Protein AF-A0A351RVT8-F1 (afdb_monomer_lite)

Secondary structure (DSSP, 8-state):
-------TTGGGSHHHHHS-HHHHHHHHHHHHHS-TTSEEE--HHHHHHHH-TTS---HHHHHHHHTSSS--EEEEGGGTEEEEHHHHHHHHSS--TTSHHHHHHHHHHHHTT----------PPP-------------------------------------------------------S----HHHHHHHHHHHHTTSSSB------HHHHHHHHHHHHHS-HHHHHHHHHHHHH-TTTBT-STT--B-BHHHHTSSSHHHHHHHTTTT-HHHHHHHHHHHHHHHHHHHHHHHHHHHHHHT--

Sequence (306 aa):
MSKRFTDTEKYKKKFIRELPGAYKLFWDYLYHDCSFAGIWYVDFEVAQIRIGKDMLIDKEEAIKLFNKDEERIIILNGGSKWFIKAFILFQYGELNSNNKLHLGVSRELEKEGVFIPLKYPFEGAKDKDKDKDKDKDKDKEKEREGMQGEGNEKEEVLGKLPEKKIASKIESENSGLSNGNNPLTSPKELFELWNKYASHSNLISARELGKQRQAKCNSRLAERPLEKWEEVFSLCARTPFLNGENASGWRASFDWIIANSDNAVKVLEGKYDKTKQRQMGTSKTAGNWALLEQRKKEREKAEIQV

Structure (mmCIF, N/CA/C/O backbone):
data_AF-A0A351RVT8-F1
#
_entry.id   AF-A0A351RVT8-F1
#
loop_
_atom_site.group_PDB
_atom_site.id
_atom_site.type_symbol
_atom_site.label_atom_id
_atom_site.label_alt_id
_atom_site.label_comp_id
_atom_site.label_asym_id
_atom_site.label_entity_id
_atom_site.label_seq_id
_atom_site.pdbx_PDB_ins_code
_atom_site.Cartn_x
_atom_site.Cartn_y
_atom_site.Cartn_z
_atom_site.occupancy
_atom_site.B_iso_or_equiv
_atom_site.auth_seq_id
_atom_site.auth_comp_id
_atom_site.auth_asym_id
_atom_site.auth_atom_id
_atom_site.pdbx_PDB_model_num
ATOM 1 N N . MET A 1 1 ? 5.479 -14.499 0.730 1.00 44.09 1 MET A N 1
ATOM 2 C CA . MET A 1 1 ? 4.762 -13.827 1.835 1.00 44.09 1 MET A CA 1
ATOM 3 C C . MET A 1 1 ? 5.170 -12.368 1.889 1.00 44.09 1 MET A C 1
ATOM 5 O O . MET A 1 1 ? 6.360 -12.089 1.778 1.00 44.09 1 MET A O 1
ATOM 9 N N . SER A 1 2 ? 4.210 -11.464 2.064 1.00 66.94 2 SER A N 1
ATOM 10 C CA . SER A 1 2 ? 4.456 -10.055 2.389 1.00 66.94 2 SER A CA 1
ATOM 11 C C . SER A 1 2 ? 5.028 -9.976 3.807 1.00 66.94 2 SER A C 1
ATOM 13 O O . SER A 1 2 ? 4.412 -10.488 4.737 1.00 66.94 2 SER A O 1
ATOM 15 N N . LYS A 1 3 ? 6.202 -9.365 3.986 1.00 79.31 3 LYS A N 1
ATOM 16 C CA . LYS A 1 3 ? 6.750 -9.068 5.318 1.00 79.31 3 LYS A CA 1
ATOM 17 C C . LYS A 1 3 ? 6.339 -7.646 5.705 1.00 79.31 3 LYS A C 1
ATOM 19 O O . LYS A 1 3 ? 6.410 -6.762 4.856 1.00 79.31 3 LYS A O 1
ATOM 24 N N . ARG A 1 4 ? 5.943 -7.430 6.961 1.00 81.81 4 ARG A N 1
ATOM 25 C CA . ARG A 1 4 ? 5.801 -6.094 7.563 1.00 81.81 4 ARG A CA 1
ATOM 26 C C . ARG A 1 4 ? 6.888 -5.912 8.609 1.00 81.81 4 ARG A C 1
ATOM 28 O O . ARG A 1 4 ? 7.217 -6.867 9.311 1.00 81.81 4 ARG A O 1
ATOM 35 N N . PHE A 1 5 ? 7.414 -4.701 8.730 1.00 85.81 5 PHE A N 1
ATOM 36 C CA . PHE A 1 5 ? 8.253 -4.345 9.871 1.00 85.81 5 PHE A CA 1
ATOM 37 C C . PHE A 1 5 ? 7.372 -3.954 11.060 1.00 85.81 5 PHE A C 1
ATOM 39 O O . PHE A 1 5 ? 6.285 -3.416 10.871 1.00 85.81 5 PHE A O 1
ATOM 46 N N . THR A 1 6 ? 7.840 -4.200 12.279 1.00 86.94 6 THR A N 1
ATOM 47 C CA . THR A 1 6 ? 7.241 -3.676 13.512 1.00 86.94 6 THR A CA 1
ATOM 48 C C . THR A 1 6 ? 8.336 -3.001 14.319 1.00 86.94 6 THR A C 1
ATOM 50 O O . THR A 1 6 ? 9.487 -3.432 14.288 1.00 86.94 6 THR A O 1
ATOM 53 N N . ASP A 1 7 ? 7.978 -1.954 15.049 1.00 87.06 7 ASP A N 1
ATOM 54 C CA . ASP A 1 7 ? 8.895 -1.293 15.969 1.00 87.06 7 ASP A CA 1
ATOM 55 C C . ASP A 1 7 ? 9.208 -2.233 17.144 1.00 87.06 7 ASP A C 1
ATOM 57 O O . ASP A 1 7 ? 8.288 -2.707 17.820 1.00 87.06 7 ASP A O 1
ATOM 61 N N . THR A 1 8 ? 10.493 -2.508 17.381 1.00 90.56 8 THR A N 1
ATOM 62 C CA . THR A 1 8 ? 10.971 -3.310 18.520 1.00 90.56 8 THR A CA 1
ATOM 63 C C . THR A 1 8 ? 10.658 -2.641 19.857 1.00 90.56 8 THR A C 1
ATOM 65 O O . THR A 1 8 ? 10.515 -3.315 20.872 1.00 90.56 8 THR A O 1
ATOM 68 N N . GLU A 1 9 ? 10.490 -1.319 19.851 1.00 92.50 9 GLU A N 1
ATOM 69 C CA . GLU A 1 9 ? 10.257 -0.480 21.020 1.00 92.50 9 GLU A CA 1
ATOM 70 C C . GLU A 1 9 ? 8.782 -0.086 21.205 1.00 92.50 9 GLU A C 1
ATOM 72 O O . GLU A 1 9 ? 8.447 0.694 22.103 1.00 92.50 9 GLU A O 1
ATOM 77 N N . LYS A 1 10 ? 7.854 -0.649 20.408 1.00 91.00 10 LYS A N 1
ATOM 78 C CA . LYS A 1 10 ? 6.427 -0.266 20.440 1.00 91.00 10 LYS A CA 1
ATOM 79 C C . LYS A 1 10 ? 5.803 -0.325 21.835 1.00 91.00 10 LYS A C 1
ATOM 81 O O . LYS A 1 10 ? 5.101 0.608 22.213 1.00 91.00 10 LYS A O 1
ATOM 86 N N . TYR A 1 11 ? 6.100 -1.362 22.623 1.00 92.75 11 TYR A N 1
ATOM 87 C CA . TYR A 1 11 ? 5.534 -1.535 23.967 1.00 92.75 11 TYR A CA 1
ATOM 88 C C . TYR A 1 11 ? 6.151 -0.602 25.024 1.00 92.75 11 TYR A C 1
ATOM 90 O O . TYR A 1 11 ? 5.576 -0.468 26.102 1.00 92.75 11 TYR A O 1
ATOM 98 N N . LYS A 1 12 ? 7.273 0.084 24.740 1.00 94.56 12 LYS A N 1
ATOM 99 C CA . LYS A 1 12 ? 7.813 1.127 25.633 1.00 94.56 12 LYS A CA 1
ATOM 100 C C . LYS A 1 12 ? 7.104 2.478 25.449 1.00 94.56 12 LYS A C 1
ATOM 102 O O . LYS A 1 12 ? 7.113 3.296 26.370 1.00 94.56 12 LYS A O 1
ATOM 107 N N . LYS A 1 13 ? 6.438 2.710 24.307 1.00 92.38 13 LYS A N 1
ATOM 108 C CA . LYS A 1 13 ? 5.709 3.958 24.008 1.00 92.38 13 LYS A CA 1
ATOM 109 C C . LYS A 1 13 ? 4.515 4.148 24.951 1.00 92.38 13 LYS A C 1
ATOM 111 O O . LYS A 1 13 ? 3.720 3.227 25.128 1.00 92.38 13 LYS A O 1
ATOM 116 N N . LYS A 1 14 ? 4.349 5.366 25.493 1.00 94.38 14 LYS A N 1
ATOM 117 C CA . LYS A 1 14 ? 3.247 5.753 26.407 1.00 94.38 14 LYS A CA 1
ATOM 118 C C . LYS A 1 14 ? 1.879 5.273 25.900 1.00 94.38 14 LYS A C 1
ATOM 120 O O . LYS A 1 14 ? 1.175 4.581 26.623 1.00 94.38 14 LYS A O 1
ATOM 125 N N . PHE A 1 15 ? 1.575 5.551 24.631 1.00 94.44 15 PHE A N 1
ATOM 126 C CA . PHE A 1 15 ? 0.347 5.127 23.953 1.00 94.44 15 PHE A CA 1
ATOM 127 C C . PHE A 1 15 ? 0.034 3.629 24.143 1.00 94.44 15 PHE A C 1
ATOM 129 O O . PHE A 1 15 ? -0.983 3.280 24.732 1.00 94.44 15 PHE A O 1
ATOM 136 N N . ILE A 1 16 ? 0.940 2.734 23.731 1.00 95.06 16 ILE A N 1
ATOM 137 C CA . ILE A 1 16 ? 0.735 1.278 23.836 1.00 95.06 16 ILE A CA 1
ATOM 138 C C . ILE A 1 16 ? 0.749 0.801 25.298 1.00 95.06 16 ILE A C 1
ATOM 140 O O . ILE A 1 16 ? 0.113 -0.199 25.638 1.00 95.06 16 ILE A O 1
ATOM 144 N N . ARG A 1 17 ? 1.459 1.498 26.193 1.00 95.19 17 ARG A N 1
ATOM 145 C CA . ARG A 1 17 ? 1.457 1.179 27.628 1.00 95.19 17 ARG A CA 1
ATOM 146 C C . ARG A 1 17 ? 0.082 1.399 28.262 1.00 95.19 17 ARG A C 1
ATOM 148 O O . ARG A 1 17 ? -0.342 0.523 29.012 1.00 95.19 17 ARG A O 1
ATOM 155 N N . GLU A 1 18 ? -0.590 2.500 27.930 1.00 95.50 18 GLU A N 1
ATOM 156 C CA . GLU A 1 18 ? -1.861 2.930 28.539 1.00 95.50 18 GLU A CA 1
ATOM 157 C C . GLU A 1 18 ? -3.116 2.237 27.985 1.00 95.50 18 GLU A C 1
ATOM 159 O O . GLU A 1 18 ? -4.138 2.220 28.667 1.00 95.50 18 GLU A O 1
ATOM 164 N N . LEU A 1 19 ? -3.064 1.643 26.787 1.00 96.88 19 LEU A N 1
ATOM 165 C CA . LEU A 1 19 ? -4.200 0.885 26.243 1.00 96.88 19 LEU A CA 1
ATOM 166 C C . LEU A 1 19 ? -4.594 -0.302 27.156 1.00 96.88 19 LEU A C 1
ATOM 168 O O . LEU A 1 19 ? -3.713 -0.954 27.721 1.00 96.88 19 LEU A O 1
ATOM 172 N N . PRO A 1 20 ? -5.883 -0.676 27.255 1.00 96.94 20 PRO A N 1
ATOM 173 C CA . PRO A 1 20 ? -6.282 -1.960 27.833 1.00 96.94 20 PRO A CA 1
ATOM 174 C C . PRO A 1 20 ? -5.795 -3.142 26.975 1.00 96.94 20 PRO A C 1
ATOM 176 O O . PRO A 1 20 ? -5.549 -2.989 25.778 1.00 96.94 20 PRO A O 1
ATOM 179 N N . GLY A 1 21 ? -5.678 -4.337 27.568 1.00 96.62 21 GLY A N 1
ATOM 180 C CA . GLY A 1 21 ? -5.096 -5.524 26.917 1.00 96.62 21 GLY A CA 1
ATOM 181 C C . GLY A 1 21 ? -5.706 -5.863 25.550 1.00 96.62 21 GLY A C 1
ATOM 182 O O . GLY A 1 21 ? -4.969 -5.976 24.570 1.00 96.62 21 GLY A O 1
ATOM 183 N N . ALA A 1 22 ? -7.040 -5.920 25.466 1.00 97.38 22 ALA A N 1
ATOM 184 C CA . ALA A 1 22 ? -7.772 -6.162 24.219 1.00 97.38 22 ALA A CA 1
ATOM 185 C C . ALA A 1 22 ? -7.412 -5.145 23.118 1.00 97.38 22 ALA A C 1
ATOM 187 O O . ALA A 1 22 ? -7.153 -5.522 21.978 1.00 97.38 22 ALA A O 1
ATOM 188 N N . TYR A 1 23 ? -7.288 -3.860 23.465 1.00 97.94 23 TYR A N 1
ATOM 189 C CA . TYR A 1 23 ? -6.971 -2.796 22.508 1.00 97.94 23 TYR A CA 1
ATOM 190 C C . TYR A 1 23 ? -5.488 -2.748 22.109 1.00 97.94 23 TYR A C 1
ATOM 192 O O . TYR A 1 23 ? -5.183 -2.274 21.016 1.00 97.94 23 TYR A O 1
ATOM 200 N N . LYS A 1 24 ? -4.561 -3.293 22.916 1.00 96.75 24 LYS A N 1
ATOM 201 C CA . LYS A 1 24 ? -3.169 -3.535 22.473 1.00 96.75 24 LYS A CA 1
ATOM 202 C C . LYS A 1 24 ? -3.125 -4.590 21.371 1.00 96.75 24 LYS A C 1
ATOM 204 O O . LYS A 1 24 ? -2.472 -4.380 20.352 1.00 96.75 24 LYS A O 1
ATOM 209 N N . LEU A 1 25 ? -3.848 -5.695 21.568 1.00 96.25 25 LEU A N 1
ATOM 210 C CA . LEU A 1 25 ? -3.982 -6.754 20.566 1.00 96.25 25 LEU A CA 1
ATOM 211 C C . LEU A 1 25 ? -4.717 -6.246 19.322 1.00 96.25 25 LEU A C 1
ATOM 213 O O . LEU A 1 25 ? -4.274 -6.519 18.210 1.00 96.25 25 LEU A O 1
ATOM 217 N N . PHE A 1 26 ? -5.773 -5.444 19.492 1.00 97.88 26 PHE A N 1
ATOM 218 C C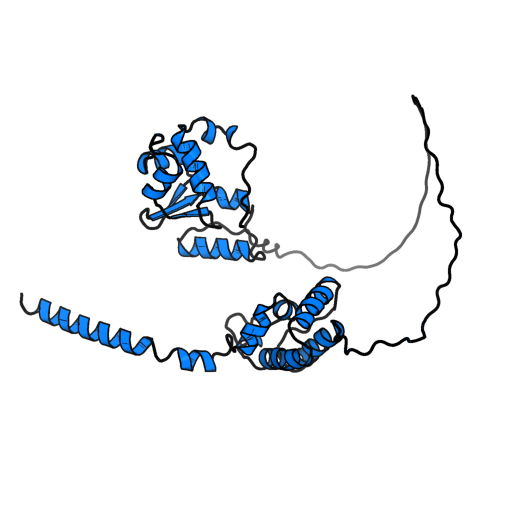A . PHE A 1 26 ? -6.489 -4.844 18.367 1.00 97.88 26 PHE A CA 1
ATOM 219 C C . PHE A 1 26 ? -5.608 -3.882 17.566 1.00 97.88 26 PHE A C 1
ATOM 221 O O . PHE A 1 26 ? -5.595 -3.951 16.342 1.00 97.88 26 PHE A O 1
ATOM 228 N N . TRP A 1 27 ? -4.813 -3.037 18.227 1.00 96.56 27 TRP A N 1
ATOM 229 C CA . TRP A 1 27 ? -3.866 -2.155 17.543 1.00 96.56 27 TRP A CA 1
ATOM 230 C C . TRP A 1 27 ? -2.851 -2.938 16.695 1.00 96.56 27 TRP A C 1
ATOM 232 O O . TRP A 1 27 ? -2.624 -2.609 15.529 1.00 96.56 27 TRP A O 1
ATOM 242 N N . ASP A 1 28 ? -2.271 -4.003 17.254 1.00 94.31 28 ASP A N 1
ATOM 243 C CA . ASP A 1 28 ? -1.350 -4.876 16.520 1.00 94.31 28 ASP A CA 1
ATOM 244 C C . ASP A 1 28 ? -2.048 -5.614 15.369 1.00 94.31 28 ASP A C 1
ATOM 246 O O . ASP A 1 28 ? -1.491 -5.730 14.278 1.00 94.31 28 ASP A O 1
ATOM 250 N N . TYR A 1 29 ? -3.284 -6.070 15.576 1.00 95.56 29 TYR A N 1
ATOM 251 C CA . TYR A 1 29 ? -4.111 -6.675 14.537 1.00 95.56 29 TYR A CA 1
ATOM 252 C C . TYR A 1 29 ? -4.357 -5.715 13.363 1.00 95.56 29 TYR A C 1
ATOM 254 O O . TYR A 1 29 ? -4.044 -6.060 12.222 1.00 95.56 29 TYR A O 1
ATOM 262 N N . LEU A 1 30 ? -4.823 -4.490 13.639 1.00 95.56 30 LEU A N 1
ATOM 263 C CA . LEU A 1 30 ? -5.036 -3.440 12.637 1.00 95.56 30 LEU A CA 1
ATOM 264 C C . LEU A 1 30 ? -3.772 -3.200 11.804 1.00 95.56 30 LEU A C 1
ATOM 266 O O . LEU A 1 30 ? -3.837 -3.088 10.581 1.00 95.56 30 LEU A O 1
ATOM 270 N N . TYR A 1 31 ? -2.610 -3.174 12.457 1.00 92.06 31 TYR A N 1
ATOM 271 C CA . TYR A 1 31 ? -1.318 -2.960 11.809 1.00 92.06 31 TYR A CA 1
ATOM 272 C C . TYR A 1 31 ? -0.898 -4.108 10.868 1.00 92.06 31 TYR A C 1
ATOM 274 O O . TYR A 1 31 ? -0.218 -3.890 9.855 1.00 92.06 31 TYR A O 1
ATOM 282 N N . HIS A 1 32 ? -1.300 -5.341 11.186 1.00 90.88 32 HIS A N 1
ATOM 283 C CA . HIS A 1 32 ? -0.995 -6.539 10.400 1.00 90.88 32 HIS A CA 1
ATOM 284 C C . HIS A 1 32 ? -2.025 -6.847 9.298 1.00 90.88 32 HIS A C 1
ATOM 286 O O . HIS A 1 32 ? -1.656 -7.475 8.301 1.00 90.88 32 HIS A O 1
ATOM 292 N N . ASP A 1 33 ? -3.271 -6.393 9.444 1.00 93.69 33 ASP A N 1
ATOM 293 C CA . ASP A 1 33 ? -4.398 -6.705 8.548 1.00 93.69 33 ASP A CA 1
ATOM 294 C C . ASP A 1 33 ? -4.742 -5.567 7.558 1.00 93.69 33 ASP A C 1
ATOM 296 O O . ASP A 1 33 ? -5.317 -5.819 6.503 1.00 93.69 33 ASP A O 1
ATOM 300 N N . CYS A 1 34 ? -4.333 -4.319 7.824 1.00 94.25 34 CYS A N 1
ATOM 301 C CA . CYS A 1 34 ? -4.548 -3.186 6.910 1.00 94.25 34 CYS A CA 1
ATOM 302 C C . CYS A 1 34 ? -3.816 -3.326 5.557 1.00 94.25 34 CYS A C 1
ATOM 304 O O . CYS A 1 34 ? -2.864 -4.095 5.420 1.00 94.25 34 CYS A O 1
ATOM 306 N N . SER A 1 35 ? -4.208 -2.558 4.540 1.00 93.62 35 SER A N 1
ATOM 307 C CA . SER A 1 35 ? -3.559 -2.555 3.223 1.00 93.62 35 SER A CA 1
ATOM 308 C C . SER A 1 35 ? -2.107 -2.051 3.256 1.00 93.62 35 SER A C 1
ATOM 310 O O . SER A 1 35 ? -1.598 -1.598 4.284 1.00 93.62 35 SER A O 1
ATOM 312 N N . PHE A 1 36 ? -1.415 -2.092 2.112 1.00 90.25 36 PHE A N 1
ATOM 313 C CA . PHE A 1 36 ? -0.071 -1.511 1.998 1.00 90.25 36 PHE A CA 1
ATOM 314 C C . PHE A 1 36 ? -0.074 0.023 2.133 1.00 90.25 36 PHE A C 1
ATOM 316 O O . PHE A 1 36 ? 0.976 0.596 2.391 1.00 90.25 36 PHE A O 1
ATOM 323 N N . ALA A 1 37 ? -1.223 0.697 2.016 1.00 91.69 37 ALA A N 1
ATOM 324 C CA . ALA A 1 37 ? -1.369 2.113 2.356 1.00 91.69 37 ALA A CA 1
ATOM 325 C C . ALA A 1 37 ? -1.773 2.362 3.824 1.00 91.69 37 ALA A C 1
ATOM 327 O O . ALA A 1 37 ? -2.017 3.503 4.203 1.00 91.69 37 ALA A O 1
ATOM 328 N N . GLY A 1 38 ? -1.850 1.327 4.668 1.00 93.88 38 GLY A N 1
ATOM 329 C CA . GLY A 1 38 ? -2.282 1.466 6.060 1.00 93.88 38 GLY A CA 1
ATOM 330 C C . GLY A 1 38 ? -3.796 1.613 6.229 1.00 93.88 38 GLY A C 1
ATOM 331 O O . GLY A 1 38 ? -4.240 2.138 7.250 1.00 93.88 38 GLY A O 1
ATOM 332 N N . ILE A 1 39 ? -4.585 1.179 5.238 1.00 94.94 39 ILE A N 1
ATOM 333 C CA . ILE A 1 39 ? -6.049 1.292 5.235 1.00 94.94 39 ILE A CA 1
ATOM 334 C C . ILE A 1 39 ? -6.660 -0.052 5.632 1.00 94.94 39 ILE A C 1
ATOM 336 O O . ILE A 1 39 ? -6.530 -1.047 4.921 1.00 94.94 39 ILE A O 1
ATOM 340 N N . TRP A 1 40 ? -7.305 -0.101 6.790 1.00 96.88 40 TRP A N 1
ATOM 341 C CA . TRP A 1 40 ? -8.047 -1.263 7.260 1.00 96.88 40 TRP A CA 1
ATOM 342 C C . TRP A 1 40 ? -9.507 -1.193 6.806 1.00 96.88 40 TRP A C 1
ATOM 344 O O . TRP A 1 40 ? -10.138 -0.137 6.877 1.00 96.88 40 TRP A O 1
ATOM 354 N N . TYR A 1 41 ? -10.039 -2.320 6.338 1.00 94.69 41 TYR A N 1
ATOM 355 C CA . TYR A 1 41 ? -11.453 -2.479 6.007 1.00 94.69 41 TYR A CA 1
ATOM 356 C C . TYR A 1 41 ? -12.172 -2.894 7.288 1.00 94.69 41 TYR A C 1
ATOM 358 O O . TYR A 1 41 ? -11.773 -3.867 7.920 1.00 94.69 41 TYR A O 1
ATOM 366 N N . VAL A 1 42 ? -13.175 -2.122 7.705 1.00 95.81 42 VAL A N 1
ATOM 367 C CA . VAL A 1 42 ? -13.748 -2.252 9.048 1.00 95.81 42 VAL A CA 1
ATOM 368 C C . VAL A 1 42 ? -14.607 -3.509 9.143 1.00 95.81 42 VAL A C 1
ATOM 370 O O . VAL A 1 42 ? -15.719 -3.546 8.622 1.00 95.81 42 VAL A O 1
ATOM 373 N N . ASP A 1 43 ? -14.088 -4.508 9.852 1.00 96.25 43 ASP A N 1
ATOM 374 C CA . ASP A 1 43 ? -14.756 -5.774 10.154 1.00 96.25 43 ASP A CA 1
ATOM 375 C C . ASP A 1 43 ? -14.479 -6.155 11.618 1.00 96.25 43 ASP A C 1
ATOM 377 O O . ASP A 1 43 ? -13.455 -6.754 11.962 1.00 96.25 43 ASP A O 1
ATOM 381 N N . PHE A 1 44 ? -15.380 -5.726 12.506 1.00 96.12 44 PHE A N 1
ATOM 382 C CA . PHE A 1 44 ? -15.265 -5.975 13.945 1.00 96.12 44 PHE A CA 1
ATOM 383 C C . PHE A 1 44 ? -15.598 -7.416 14.333 1.00 96.12 44 PHE A C 1
ATOM 385 O O . PHE A 1 44 ? -15.058 -7.905 15.321 1.00 96.12 44 PHE A O 1
ATOM 392 N N . GLU A 1 45 ? -16.425 -8.117 13.555 1.00 95.00 45 GLU A N 1
ATOM 393 C CA . GLU A 1 45 ? -16.764 -9.517 13.814 1.00 95.00 45 GLU A CA 1
ATOM 394 C C . GLU A 1 45 ? -15.527 -10.402 13.611 1.00 95.00 45 GLU A C 1
ATOM 396 O O . GLU A 1 45 ? -15.116 -11.137 14.515 1.00 95.00 45 GLU A O 1
ATOM 401 N N . VAL A 1 46 ? -14.847 -10.250 12.470 1.00 95.94 46 VAL A N 1
ATOM 402 C CA . VAL A 1 46 ? -13.598 -10.962 12.181 1.00 95.94 46 VAL A CA 1
ATOM 403 C C . VAL A 1 46 ? -12.468 -10.515 13.113 1.00 95.94 46 VAL A C 1
ATOM 405 O O . VAL A 1 46 ? -11.695 -11.363 13.570 1.00 95.94 46 VAL A O 1
ATOM 408 N N . ALA A 1 47 ? -12.372 -9.224 13.453 1.00 96.75 47 ALA A N 1
ATOM 409 C CA . ALA A 1 47 ? -11.390 -8.742 14.427 1.00 96.75 47 ALA A CA 1
ATOM 410 C C . ALA A 1 47 ? -11.589 -9.391 15.809 1.00 96.75 47 ALA A C 1
ATOM 412 O O . ALA A 1 47 ? -10.634 -9.926 16.374 1.00 96.75 47 ALA A O 1
ATOM 413 N N . GLN A 1 48 ? -12.823 -9.423 16.322 1.00 97.38 48 GLN A N 1
ATOM 414 C CA . GLN A 1 48 ? -13.153 -10.020 17.619 1.00 97.38 48 GLN A CA 1
ATOM 415 C C . GLN A 1 48 ? -12.832 -11.521 17.663 1.00 97.38 48 GLN A C 1
ATOM 417 O O . GLN A 1 48 ? -12.275 -12.005 18.650 1.00 97.38 48 GLN A O 1
ATOM 422 N N . ILE A 1 49 ? -13.125 -12.259 16.583 1.00 96.62 49 ILE A N 1
ATOM 423 C CA . ILE A 1 49 ? -12.779 -13.685 16.458 1.00 96.62 49 ILE A CA 1
ATOM 424 C C . ILE A 1 49 ? -11.259 -13.895 16.518 1.00 96.62 49 ILE A C 1
ATOM 426 O O . ILE A 1 49 ? -10.798 -14.833 17.167 1.00 96.62 49 ILE A O 1
ATOM 430 N N . ARG A 1 50 ? -10.476 -13.034 15.853 1.00 95.94 50 ARG A N 1
ATOM 431 C CA . ARG A 1 50 ? -9.007 -13.140 15.788 1.00 95.94 50 ARG A CA 1
ATOM 432 C C . ARG A 1 50 ? -8.302 -12.691 17.073 1.00 95.94 50 ARG A C 1
ATOM 434 O O . ARG A 1 50 ? -7.200 -13.161 17.337 1.00 95.94 50 ARG A O 1
ATOM 441 N N . ILE A 1 51 ? -8.915 -11.797 17.849 1.00 96.44 51 ILE A N 1
ATOM 442 C CA . ILE A 1 51 ? -8.384 -11.290 19.126 1.00 96.44 51 ILE A CA 1
ATOM 443 C C . ILE A 1 51 ? -8.711 -12.231 20.295 1.00 96.44 51 ILE A C 1
ATOM 445 O O . ILE A 1 51 ? -7.882 -12.385 21.188 1.00 96.44 51 ILE A O 1
ATOM 449 N N . GLY A 1 52 ? -9.880 -12.878 20.269 1.00 95.44 52 GLY A N 1
ATOM 450 C CA . GLY A 1 52 ? -10.366 -13.775 21.323 1.00 95.44 52 GLY A CA 1
ATOM 451 C C . GLY A 1 52 ? -11.707 -13.310 21.895 1.00 95.44 52 GLY A C 1
ATOM 452 O O . GLY A 1 52 ? -11.960 -12.114 22.011 1.00 95.44 52 GLY A O 1
ATOM 453 N N . LYS A 1 53 ? -12.598 -14.248 22.243 1.00 92.50 53 LYS A N 1
ATOM 454 C CA . LYS A 1 53 ? -13.956 -13.937 22.752 1.00 92.50 53 LYS A CA 1
ATOM 455 C C . LYS A 1 53 ? -13.963 -13.359 24.174 1.00 92.50 53 LYS A C 1
ATOM 457 O O . LYS A 1 53 ? -14.940 -12.745 24.582 1.00 92.50 53 LYS A O 1
ATOM 462 N N . ASP A 1 54 ? -12.887 -13.586 24.911 1.00 95.06 54 ASP A N 1
ATOM 463 C CA . ASP A 1 54 ? -12.583 -13.072 26.247 1.00 95.06 54 ASP A CA 1
ATOM 464 C C . ASP A 1 54 ? -12.056 -11.625 26.230 1.00 95.06 54 ASP A C 1
ATOM 466 O O . ASP A 1 54 ? -12.127 -10.922 27.236 1.00 95.06 54 ASP A O 1
ATOM 470 N N . MET A 1 55 ? -11.574 -11.156 25.076 1.00 94.19 55 MET A N 1
ATOM 471 C CA . MET A 1 55 ? -10.970 -9.839 24.879 1.00 94.19 55 MET A CA 1
ATOM 472 C C . MET A 1 55 ? -11.890 -8.941 24.044 1.00 94.19 55 MET A C 1
ATOM 474 O O . MET A 1 55 ? -11.610 -8.642 22.882 1.00 94.19 55 MET A O 1
ATOM 478 N N . LEU A 1 56 ? -13.015 -8.530 24.636 1.00 96.81 56 LEU A N 1
ATOM 479 C CA . LEU A 1 56 ? -14.034 -7.718 23.961 1.00 96.81 56 LEU A CA 1
ATOM 480 C C . LEU A 1 56 ? -13.475 -6.380 23.449 1.00 96.81 56 LEU A C 1
ATOM 482 O O . LEU A 1 56 ? -12.808 -5.649 24.186 1.00 96.81 56 LEU A O 1
ATOM 486 N N . ILE A 1 57 ? -13.791 -6.058 22.193 1.00 97.56 57 ILE A N 1
ATOM 487 C CA . ILE A 1 57 ? -13.456 -4.794 21.535 1.00 97.56 57 ILE A CA 1
ATOM 488 C C . ILE A 1 57 ? -14.706 -4.112 20.979 1.00 97.56 57 ILE A C 1
ATOM 490 O O . ILE A 1 57 ? -15.587 -4.745 20.404 1.00 97.56 57 ILE A O 1
ATOM 494 N N . ASP A 1 58 ? -14.748 -2.796 21.132 1.00 97.19 58 ASP A N 1
ATOM 495 C CA . ASP A 1 58 ? -15.837 -1.925 20.701 1.00 97.19 58 ASP A CA 1
ATOM 496 C C . ASP A 1 58 ? -15.292 -0.861 19.733 1.00 97.19 58 ASP A C 1
ATOM 498 O O . ASP A 1 58 ? -14.122 -0.470 19.812 1.00 97.19 58 ASP A O 1
ATOM 502 N N . LYS A 1 59 ? -16.113 -0.427 18.773 1.00 96.00 59 LYS A N 1
ATOM 503 C CA . LYS A 1 59 ? -15.695 0.476 17.694 1.00 96.00 59 LYS A CA 1
ATOM 504 C C . LYS A 1 59 ? -15.526 1.911 18.181 1.00 96.00 59 LYS A C 1
ATOM 506 O O . LYS A 1 59 ? -14.528 2.560 17.853 1.00 96.00 59 LYS A O 1
ATOM 511 N N . GLU A 1 60 ? -16.482 2.395 18.955 1.00 96.56 60 GLU A N 1
ATOM 512 C CA . GLU A 1 60 ? -16.519 3.738 19.513 1.00 96.56 60 GLU A CA 1
ATOM 513 C C . GLU A 1 60 ? -15.422 3.901 20.579 1.00 96.56 60 GLU A C 1
ATOM 515 O O . GLU A 1 60 ? -14.662 4.876 20.544 1.00 96.56 60 GLU A O 1
ATOM 520 N N . GLU A 1 61 ? -15.251 2.909 21.459 1.00 97.81 61 GLU A N 1
ATOM 521 C CA . GLU A 1 61 ? -14.180 2.901 22.460 1.00 97.81 61 GLU A CA 1
ATOM 522 C C . GLU A 1 61 ? -12.793 2.744 21.813 1.00 97.81 61 GLU A C 1
ATOM 524 O O . GLU A 1 61 ? -11.854 3.425 22.226 1.00 97.81 61 GLU A O 1
ATOM 529 N N . ALA A 1 62 ? -12.645 1.939 20.750 1.00 97.75 62 ALA A N 1
ATOM 530 C CA . ALA A 1 62 ? -11.390 1.858 19.996 1.00 97.75 62 ALA A CA 1
ATOM 531 C C . ALA A 1 62 ? -10.971 3.217 19.420 1.00 97.75 62 ALA A C 1
ATOM 533 O O . ALA A 1 62 ? -9.826 3.626 19.607 1.00 97.75 62 ALA A O 1
ATOM 534 N N . ILE A 1 63 ? -11.878 3.942 18.753 1.00 97.25 63 ILE A N 1
ATOM 535 C CA . ILE A 1 63 ? -11.578 5.281 18.219 1.00 97.25 63 ILE A CA 1
ATOM 536 C C . ILE A 1 63 ? -11.198 6.243 19.347 1.00 97.25 63 ILE A C 1
ATOM 538 O O . ILE A 1 63 ? -10.178 6.927 19.250 1.00 97.25 63 ILE A O 1
ATOM 542 N N . LYS A 1 64 ? -11.969 6.257 20.439 1.00 97.56 64 LYS A N 1
ATOM 543 C CA . LYS A 1 64 ? -11.712 7.083 21.627 1.00 97.56 64 LYS A CA 1
ATOM 544 C C . LYS A 1 64 ? -10.341 6.805 22.252 1.00 97.56 64 LYS A C 1
ATOM 546 O O . LYS A 1 64 ? -9.625 7.747 22.581 1.00 97.56 64 LYS A O 1
ATOM 551 N N . LEU A 1 65 ? -9.950 5.538 22.389 1.00 97.69 65 LEU A N 1
ATOM 552 C CA . LEU A 1 65 ? -8.653 5.138 22.941 1.00 97.69 65 LEU A CA 1
ATOM 553 C C . LEU A 1 65 ? -7.492 5.421 21.979 1.00 97.69 65 LEU A C 1
ATOM 555 O O . LEU A 1 65 ? -6.448 5.918 22.404 1.00 97.69 65 LEU A O 1
ATOM 559 N N . PHE A 1 66 ? -7.656 5.122 20.688 1.00 97.06 66 PHE A N 1
ATOM 560 C CA . PHE A 1 66 ? -6.598 5.286 19.689 1.00 97.06 66 PHE A CA 1
ATOM 561 C C . PHE A 1 66 ? -6.319 6.749 19.338 1.00 97.06 66 PHE A C 1
ATOM 563 O O . PHE A 1 66 ? -5.166 7.074 19.057 1.00 97.06 66 PHE A O 1
ATOM 570 N N . ASN A 1 67 ? -7.330 7.623 19.415 1.00 96.38 67 ASN A N 1
ATOM 571 C CA . ASN A 1 67 ? -7.214 9.047 19.087 1.00 96.38 67 ASN A CA 1
ATOM 572 C C . ASN A 1 67 ? -7.125 9.984 20.311 1.00 96.38 67 ASN A C 1
ATOM 574 O O . ASN A 1 67 ? -7.160 11.199 20.141 1.00 96.38 67 ASN A O 1
ATOM 578 N N . LYS A 1 68 ? -7.000 9.444 21.534 1.00 93.38 68 LYS A N 1
ATOM 579 C CA . LYS A 1 68 ? -7.067 10.198 22.803 1.00 93.38 68 LYS A CA 1
ATOM 580 C C . LYS A 1 68 ? -6.099 11.391 22.892 1.00 93.38 68 LYS A C 1
ATOM 582 O O . LYS A 1 68 ? -6.520 12.489 23.235 1.00 93.38 68 LYS A O 1
ATOM 587 N N . ASP A 1 69 ? -4.812 11.148 22.631 1.00 90.94 69 ASP A N 1
ATOM 588 C CA . ASP A 1 69 ? -3.732 12.146 22.764 1.00 90.94 69 ASP A CA 1
ATOM 589 C C . ASP A 1 69 ? -3.305 12.736 21.398 1.00 90.94 69 ASP A C 1
ATOM 591 O O . ASP A 1 69 ? -2.714 13.809 21.327 1.00 90.94 69 ASP A O 1
ATOM 595 N N . GLU A 1 70 ? -3.550 12.007 20.306 1.00 91.06 70 GLU A N 1
ATOM 596 C CA . GLU A 1 70 ? -3.138 12.327 18.935 1.00 91.06 70 GLU A CA 1
ATOM 597 C C . GLU A 1 70 ? -4.095 11.597 17.989 1.00 91.06 70 GLU A C 1
ATOM 599 O O . GLU A 1 70 ? -4.354 10.416 18.202 1.00 91.06 70 GLU A O 1
ATOM 604 N N . GLU A 1 71 ? -4.597 12.237 16.932 1.00 90.38 71 GLU A N 1
ATOM 605 C CA . GLU A 1 71 ? -5.402 11.542 15.919 1.00 90.38 71 GLU A CA 1
ATOM 606 C C . GLU A 1 71 ? -4.523 10.527 15.169 1.00 90.38 71 GLU A C 1
ATOM 608 O O . GLU A 1 71 ? -3.689 10.922 14.355 1.00 90.38 71 GLU A O 1
ATOM 613 N N . ARG A 1 72 ? -4.698 9.225 15.438 1.00 93.25 72 ARG A N 1
ATOM 614 C CA . ARG A 1 72 ? -3.945 8.121 14.811 1.00 93.25 72 ARG A CA 1
ATOM 615 C C . ARG A 1 72 ? -4.733 7.397 13.729 1.00 93.25 72 ARG A C 1
ATOM 617 O O . ARG A 1 72 ? -4.140 6.948 12.746 1.00 93.25 72 ARG A O 1
ATOM 624 N N . ILE A 1 73 ? -6.042 7.276 13.935 1.00 95.12 73 ILE A N 1
ATOM 625 C CA . ILE A 1 73 ? -7.004 6.646 13.036 1.00 95.12 73 ILE A CA 1
ATOM 626 C C . ILE A 1 73 ? -7.883 7.729 12.415 1.00 95.12 73 ILE A C 1
ATOM 628 O O . ILE A 1 73 ? -8.621 8.408 13.126 1.00 95.12 73 ILE A O 1
ATOM 632 N N . ILE A 1 74 ? -7.844 7.849 11.089 1.00 92.00 74 ILE A N 1
ATOM 633 C CA . ILE A 1 74 ? -8.812 8.644 10.325 1.00 92.00 74 ILE A CA 1
ATOM 634 C C . ILE A 1 74 ? -9.925 7.712 9.847 1.00 92.00 74 ILE A C 1
ATOM 636 O O . ILE A 1 74 ? -9.660 6.650 9.277 1.00 92.00 74 ILE A O 1
ATOM 640 N N . ILE A 1 75 ? -11.173 8.113 10.076 1.00 92.62 75 ILE A N 1
ATOM 641 C CA . ILE A 1 75 ? -12.357 7.374 9.636 1.00 92.62 75 ILE A CA 1
ATOM 642 C C . ILE A 1 75 ? -12.689 7.785 8.197 1.00 92.62 75 ILE A C 1
ATOM 644 O O . ILE A 1 75 ? -12.839 8.966 7.901 1.00 92.62 75 ILE A O 1
ATOM 648 N N . LEU A 1 76 ? -12.815 6.803 7.305 1.00 89.00 76 LEU A N 1
ATOM 649 C CA . LEU A 1 76 ? -13.032 6.985 5.871 1.00 89.00 76 LEU A CA 1
ATOM 650 C C . LEU A 1 76 ? -14.323 6.294 5.417 1.00 89.00 76 LEU A C 1
ATOM 652 O O . LEU A 1 76 ? -14.810 5.362 6.064 1.00 89.00 76 LEU A O 1
ATOM 656 N N . ASN A 1 77 ? -14.866 6.749 4.283 1.00 88.62 77 ASN A N 1
ATOM 657 C CA . ASN A 1 77 ? -16.033 6.166 3.611 1.00 88.62 77 ASN A CA 1
ATOM 658 C C . ASN A 1 77 ? -17.204 5.850 4.571 1.00 88.62 77 ASN A C 1
ATOM 660 O O . ASN A 1 77 ? -17.623 4.701 4.710 1.00 88.62 77 ASN A O 1
ATOM 664 N N . GLY A 1 78 ? -17.665 6.857 5.322 1.00 84.56 78 GLY A N 1
ATOM 665 C CA . GLY A 1 78 ? -18.774 6.711 6.279 1.00 84.56 78 GLY A CA 1
ATOM 666 C C . GLY A 1 78 ? -18.503 5.759 7.455 1.00 84.56 78 GLY A C 1
ATOM 667 O O . GLY A 1 78 ? -19.433 5.368 8.153 1.00 84.56 78 GLY A O 1
ATOM 668 N N . GLY A 1 79 ? -17.247 5.363 7.682 1.00 88.56 79 GLY A N 1
ATOM 669 C CA . GLY A 1 79 ? -16.866 4.419 8.730 1.00 88.56 79 GLY A CA 1
ATOM 670 C C . GLY A 1 79 ? -16.689 2.974 8.279 1.00 88.56 79 GLY A C 1
ATOM 671 O O . GLY A 1 79 ? -16.530 2.118 9.147 1.00 88.56 79 GLY A O 1
ATOM 672 N N . SER A 1 80 ? -16.675 2.699 6.968 1.00 90.94 80 SER A N 1
ATOM 673 C CA . SER A 1 80 ? -16.358 1.367 6.428 1.00 90.94 80 SER A CA 1
ATOM 674 C C . SER A 1 80 ? -14.850 1.091 6.316 1.00 90.94 80 SER A C 1
ATOM 676 O O . SER A 1 80 ? -14.453 -0.039 6.031 1.00 90.94 80 SER A O 1
ATOM 678 N N . LYS A 1 81 ? -14.001 2.119 6.450 1.00 94.81 81 LYS A N 1
ATOM 679 C CA . LYS A 1 81 ? -12.537 2.027 6.338 1.00 94.81 81 LYS A CA 1
ATOM 680 C C . LYS A 1 81 ? -11.863 2.923 7.368 1.00 94.81 81 LYS A C 1
ATOM 682 O O . LYS A 1 81 ? -12.337 4.028 7.623 1.00 94.81 81 LYS A O 1
ATOM 687 N N . TRP A 1 82 ? -10.741 2.475 7.914 1.00 96.31 82 TRP A N 1
ATOM 688 C CA . TRP A 1 82 ? -9.914 3.210 8.873 1.00 96.31 82 TRP A CA 1
ATOM 689 C C . TRP A 1 82 ? -8.493 3.355 8.333 1.00 96.31 82 TRP A C 1
ATOM 691 O O . TRP A 1 82 ? -7.884 2.364 7.940 1.00 96.31 82 TRP A O 1
ATOM 701 N N . PHE A 1 83 ? -7.940 4.565 8.333 1.00 95.25 83 PHE A N 1
ATOM 702 C CA . PHE A 1 83 ? -6.562 4.818 7.913 1.00 95.25 83 PHE A CA 1
ATOM 703 C C . PHE A 1 83 ? -5.649 5.095 9.111 1.00 95.25 83 PHE A C 1
ATOM 705 O O . PHE A 1 83 ? -5.907 5.995 9.910 1.00 95.25 83 PHE A O 1
ATOM 712 N N . ILE A 1 84 ? -4.565 4.324 9.213 1.00 95.06 84 ILE A N 1
ATOM 713 C CA . ILE A 1 84 ? -3.569 4.399 10.285 1.00 95.06 84 ILE A CA 1
ATOM 714 C C . ILE A 1 84 ? -2.461 5.382 9.868 1.00 95.06 84 ILE A C 1
ATOM 716 O O . ILE A 1 84 ? -1.508 4.995 9.189 1.00 95.06 84 ILE A O 1
ATOM 720 N N . LYS A 1 85 ? -2.534 6.649 10.300 1.00 89.69 85 LYS A N 1
ATOM 721 C CA . LYS A 1 85 ? -1.636 7.733 9.828 1.00 89.69 85 LYS A CA 1
ATOM 722 C C . LYS A 1 85 ? -0.146 7.402 9.955 1.00 89.69 85 LYS A C 1
ATOM 724 O O . LYS A 1 85 ? 0.634 7.642 9.036 1.00 89.69 85 LYS A O 1
ATOM 729 N N . ALA A 1 86 ? 0.248 6.808 11.081 1.00 88.88 86 ALA A N 1
ATOM 730 C CA . ALA A 1 86 ? 1.640 6.458 11.367 1.00 88.88 86 ALA A CA 1
ATOM 731 C C . ALA A 1 86 ? 2.181 5.280 10.526 1.00 88.88 86 ALA A C 1
ATOM 733 O O . ALA A 1 86 ? 3.390 5.054 10.510 1.00 88.88 86 ALA A O 1
ATOM 734 N N . PHE A 1 87 ? 1.320 4.519 9.838 1.00 91.38 87 PHE A N 1
ATOM 735 C CA . PHE A 1 87 ? 1.718 3.313 9.106 1.00 91.38 87 PHE A CA 1
ATOM 736 C C . PHE A 1 87 ? 2.716 3.618 7.987 1.00 91.38 87 PHE A C 1
ATOM 738 O O . PHE A 1 87 ? 3.768 2.989 7.911 1.00 91.38 87 PHE A O 1
ATOM 745 N N . ILE A 1 88 ? 2.407 4.612 7.152 1.00 88.75 88 ILE A N 1
ATOM 746 C CA . ILE A 1 88 ? 3.204 4.958 5.968 1.00 88.75 88 ILE A CA 1
ATOM 747 C C . ILE A 1 88 ? 4.572 5.499 6.367 1.00 88.75 88 ILE A C 1
ATOM 749 O O . ILE A 1 88 ? 5.588 5.003 5.883 1.00 88.75 88 ILE A O 1
ATOM 753 N N . LEU A 1 89 ? 4.599 6.464 7.291 1.00 86.12 89 LEU A N 1
ATOM 754 C CA . LEU A 1 89 ? 5.843 7.052 7.782 1.00 86.12 89 LEU A CA 1
ATOM 755 C C . LEU A 1 89 ? 6.753 5.986 8.413 1.00 86.12 89 LEU A C 1
ATOM 757 O O . LEU A 1 89 ? 7.965 6.043 8.238 1.00 86.12 89 LEU A O 1
ATOM 761 N N . PHE A 1 90 ? 6.180 4.988 9.094 1.00 88.75 90 PHE A N 1
ATOM 762 C CA . PHE A 1 90 ? 6.953 3.894 9.678 1.00 88.75 90 PHE A CA 1
ATOM 763 C C . PHE A 1 90 ? 7.452 2.870 8.643 1.00 88.75 90 PHE A C 1
ATOM 765 O O . PHE A 1 90 ? 8.615 2.482 8.690 1.00 88.75 90 PHE A O 1
ATOM 772 N N . GLN A 1 91 ? 6.599 2.402 7.722 1.00 88.19 91 GLN A N 1
ATOM 773 C CA . GLN A 1 91 ? 6.989 1.364 6.752 1.00 88.19 91 GLN A CA 1
ATOM 774 C C . GLN A 1 91 ? 7.893 1.895 5.631 1.00 88.19 91 GLN A C 1
ATOM 776 O O . GLN A 1 91 ? 8.695 1.133 5.090 1.00 88.19 91 GLN A O 1
ATOM 781 N N . TYR A 1 92 ? 7.738 3.168 5.250 1.00 87.44 92 TYR A N 1
ATOM 782 C CA . TYR A 1 92 ? 8.312 3.722 4.018 1.00 87.44 92 TYR A CA 1
ATOM 783 C C . TYR A 1 92 ? 9.084 5.034 4.207 1.00 87.44 92 TYR A C 1
ATOM 785 O O . TYR A 1 92 ? 9.819 5.427 3.300 1.00 87.44 92 TYR A O 1
ATOM 793 N N . GLY A 1 93 ? 8.935 5.719 5.346 1.00 85.25 93 GLY A N 1
ATOM 794 C CA . GLY A 1 93 ? 9.448 7.077 5.520 1.00 85.25 93 GLY A CA 1
ATOM 795 C C . GLY A 1 93 ? 8.715 8.075 4.617 1.00 85.25 93 GLY A C 1
ATOM 796 O O . GLY A 1 93 ? 7.485 8.094 4.559 1.00 85.25 93 GLY A O 1
ATOM 797 N N . GLU A 1 94 ? 9.471 8.910 3.900 1.00 83.38 94 GLU A N 1
ATOM 798 C CA . GLU A 1 94 ? 8.929 9.824 2.888 1.00 83.38 94 GLU A CA 1
ATOM 799 C C . GLU A 1 94 ? 8.583 9.065 1.582 1.00 83.38 94 GLU A C 1
ATOM 801 O O . GLU A 1 94 ? 9.397 8.328 1.014 1.00 83.38 94 GLU A O 1
ATOM 806 N N . LEU A 1 95 ? 7.369 9.265 1.054 1.00 81.06 95 LEU A N 1
ATOM 807 C CA . LEU A 1 95 ? 6.896 8.588 -0.159 1.00 81.06 95 LEU A CA 1
ATOM 808 C C . LEU A 1 95 ? 7.576 9.120 -1.440 1.00 81.06 95 LEU A C 1
ATOM 810 O O . LEU A 1 95 ? 7.123 10.070 -2.070 1.00 81.06 95 LEU A O 1
ATOM 814 N N . ASN A 1 96 ? 8.647 8.449 -1.868 1.00 78.62 96 ASN A N 1
ATOM 815 C CA . ASN A 1 96 ? 9.316 8.695 -3.155 1.00 78.62 96 ASN A CA 1
ATOM 816 C C . ASN A 1 96 ? 8.531 8.143 -4.371 1.00 78.62 96 ASN A C 1
ATOM 818 O O . ASN A 1 96 ? 8.346 6.929 -4.496 1.00 78.62 96 ASN A O 1
ATOM 822 N N . SER A 1 97 ? 8.167 9.015 -5.318 1.00 79.62 97 SER A N 1
ATOM 823 C CA . SER A 1 97 ? 7.426 8.693 -6.553 1.00 79.62 97 SER A CA 1
ATOM 824 C C . SER A 1 97 ? 8.155 7.761 -7.536 1.00 79.62 97 SER A C 1
ATOM 826 O O . SER A 1 97 ? 7.518 7.163 -8.400 1.00 79.62 97 SER A O 1
ATOM 828 N N . ASN A 1 98 ? 9.470 7.569 -7.403 1.00 83.38 98 ASN A N 1
ATOM 829 C CA . ASN A 1 98 ? 10.219 6.611 -8.225 1.00 83.38 98 ASN A CA 1
ATOM 830 C C . ASN A 1 98 ? 10.010 5.149 -7.784 1.00 83.38 98 ASN A C 1
ATOM 832 O O . ASN A 1 98 ? 10.299 4.223 -8.547 1.00 83.38 98 ASN A O 1
ATOM 836 N N . ASN A 1 99 ? 9.505 4.908 -6.568 1.00 85.31 99 ASN A N 1
ATOM 837 C CA . ASN A 1 99 ? 9.222 3.560 -6.082 1.00 85.31 99 ASN A CA 1
ATOM 838 C C . ASN A 1 99 ? 7.807 3.118 -6.495 1.00 85.31 99 ASN A C 1
ATOM 840 O O . ASN A 1 99 ? 6.807 3.708 -6.090 1.00 85.31 99 ASN A O 1
ATOM 844 N N . LYS A 1 100 ? 7.708 2.011 -7.245 1.00 88.06 100 LYS A N 1
ATOM 845 C CA . LYS A 1 100 ? 6.426 1.421 -7.675 1.00 88.06 100 LYS A CA 1
ATOM 846 C C . LYS A 1 100 ? 5.488 1.076 -6.514 1.00 88.06 100 LYS A C 1
ATOM 848 O O . LYS A 1 100 ? 4.278 1.169 -6.696 1.00 88.06 100 LYS A O 1
ATOM 853 N N . LEU A 1 101 ? 6.024 0.684 -5.354 1.00 85.12 101 LEU A N 1
ATOM 854 C CA . LEU A 1 101 ? 5.214 0.419 -4.162 1.00 85.12 101 LEU A CA 1
ATOM 855 C C . LEU A 1 101 ? 4.606 1.717 -3.621 1.00 85.12 101 LEU A C 1
ATOM 857 O O . LEU A 1 101 ? 3.411 1.763 -3.359 1.00 85.12 101 LEU A O 1
ATOM 861 N N . HIS A 1 102 ? 5.404 2.783 -3.534 1.00 88.56 102 HIS A N 1
ATOM 862 C CA . HIS A 1 102 ? 4.955 4.088 -3.043 1.00 88.56 102 HIS A CA 1
ATOM 863 C C . HIS A 1 102 ? 3.940 4.725 -4.003 1.00 88.56 102 HIS A C 1
ATOM 865 O O . HIS A 1 102 ? 2.932 5.248 -3.552 1.00 88.56 102 HIS A O 1
ATOM 871 N N . LEU A 1 103 ? 4.122 4.579 -5.323 1.00 87.81 103 LEU A N 1
ATOM 872 C CA . LEU A 1 103 ? 3.092 4.930 -6.314 1.00 87.81 103 LEU A CA 1
ATOM 873 C C . LEU A 1 103 ? 1.791 4.135 -6.122 1.00 87.81 103 LEU A C 1
ATOM 875 O O . LEU A 1 103 ? 0.713 4.641 -6.420 1.00 87.81 103 LEU A O 1
ATOM 879 N N . GLY A 1 104 ? 1.882 2.886 -5.659 1.00 89.25 104 GLY A N 1
ATOM 880 C CA . GLY A 1 104 ? 0.723 2.104 -5.231 1.00 89.25 104 GLY A CA 1
ATOM 881 C C . GLY A 1 104 ? 0.034 2.747 -4.029 1.00 89.25 104 GLY A C 1
ATOM 882 O O . GLY A 1 104 ? -1.167 2.987 -4.096 1.00 89.25 104 GLY A O 1
ATOM 883 N N . VAL A 1 105 ? 0.803 3.066 -2.979 1.00 89.19 105 VAL A N 1
ATOM 884 C CA . VAL A 1 105 ? 0.328 3.737 -1.754 1.00 89.19 105 VAL A CA 1
ATOM 885 C C . VAL A 1 105 ? -0.394 5.045 -2.091 1.00 89.19 105 VAL A C 1
ATOM 887 O O . VAL A 1 105 ? -1.556 5.194 -1.725 1.00 89.19 105 VAL A O 1
ATOM 890 N N . SER A 1 106 ? 0.236 5.950 -2.851 1.00 86.44 106 SER A N 1
ATOM 891 C CA . SER A 1 106 ? -0.367 7.227 -3.270 1.00 86.44 106 SER A CA 1
ATOM 892 C C . SER A 1 106 ? -1.715 7.026 -3.962 1.00 86.44 106 SER A C 1
ATOM 894 O O . SER A 1 106 ? -2.704 7.630 -3.565 1.00 86.44 106 SER A O 1
ATOM 896 N N . ARG A 1 107 ? -1.792 6.102 -4.929 1.00 88.94 107 ARG A N 1
ATOM 897 C CA . ARG A 1 107 ? -3.032 5.803 -5.669 1.00 88.94 107 ARG A CA 1
ATOM 898 C C . ARG A 1 107 ? -4.129 5.164 -4.826 1.00 88.94 107 ARG A C 1
ATOM 900 O O . ARG A 1 107 ? -5.282 5.173 -5.248 1.00 88.94 107 ARG A O 1
ATOM 907 N N . GLU A 1 108 ? -3.790 4.507 -3.721 1.00 89.69 108 GLU A N 1
ATOM 908 C CA . GLU A 1 108 ? -4.790 3.971 -2.797 1.00 89.69 108 GLU A CA 1
ATOM 909 C C . GLU A 1 108 ? -5.351 5.099 -1.924 1.00 89.69 108 GLU A C 1
ATOM 911 O O . GLU A 1 108 ? -6.563 5.261 -1.852 1.00 89.69 108 GLU A O 1
ATOM 916 N N . LEU A 1 109 ? -4.481 5.950 -1.375 1.00 87.81 109 LEU A N 1
ATOM 917 C CA . LEU A 1 109 ? -4.868 7.119 -0.579 1.00 87.81 109 LEU A CA 1
ATOM 918 C C . LEU A 1 109 ? -5.704 8.132 -1.377 1.00 87.81 109 LEU A C 1
ATOM 920 O O . LEU A 1 109 ? -6.748 8.573 -0.901 1.00 87.81 109 LEU A O 1
ATOM 924 N N . GLU A 1 110 ? -5.289 8.442 -2.611 1.00 87.31 110 GLU A N 1
ATOM 925 C CA . GLU A 1 110 ? -5.999 9.335 -3.539 1.00 87.31 110 GLU A CA 1
ATOM 926 C C . GLU A 1 110 ? -7.447 8.883 -3.782 1.00 87.31 110 GLU A C 1
ATOM 928 O O . GLU A 1 110 ? -8.351 9.716 -3.836 1.00 87.31 110 GLU A O 1
ATOM 933 N N . LYS A 1 111 ? -7.695 7.568 -3.886 1.00 87.56 111 LYS A N 1
ATOM 934 C CA . LYS A 1 111 ? -9.050 7.014 -4.074 1.00 87.56 111 LYS A CA 1
ATOM 935 C C . LYS A 1 111 ? -9.944 7.189 -2.855 1.00 87.56 111 LYS A C 1
ATOM 937 O O . LYS A 1 111 ? -11.148 7.343 -3.019 1.00 87.56 111 LYS A O 1
ATOM 942 N N . GLU A 1 112 ? -9.369 7.142 -1.657 1.00 83.88 112 GLU A N 1
ATOM 943 C CA . GLU A 1 112 ? -10.104 7.344 -0.406 1.00 83.88 112 GLU A CA 1
ATOM 944 C C . GLU A 1 112 ? -10.169 8.826 0.012 1.00 83.88 112 GLU A C 1
ATOM 946 O O . GLU A 1 112 ? -10.681 9.138 1.085 1.00 83.88 112 GLU A O 1
ATOM 951 N N . GLY A 1 113 ? -9.645 9.745 -0.811 1.00 78.62 113 GLY A N 1
ATOM 952 C CA . GLY A 1 113 ? -9.608 11.182 -0.522 1.00 78.62 113 GLY A CA 1
ATOM 953 C C . GLY A 1 113 ? -8.576 11.596 0.535 1.00 78.62 113 GLY A C 1
ATOM 954 O O . GLY A 1 113 ? -8.619 12.725 1.021 1.00 78.62 113 GLY A O 1
ATOM 955 N N . VAL A 1 114 ? -7.642 10.713 0.902 1.00 75.50 114 VAL A N 1
ATOM 956 C CA . VAL A 1 114 ? -6.603 11.000 1.899 1.00 75.50 114 VAL A CA 1
ATOM 957 C C . VAL A 1 114 ? -5.408 11.657 1.218 1.00 75.50 114 VAL A C 1
ATOM 959 O O . VAL A 1 114 ? -4.627 10.999 0.534 1.00 75.50 114 VAL A O 1
ATOM 962 N N . PHE A 1 115 ? -5.218 12.958 1.430 1.00 63.78 115 PHE A N 1
ATOM 963 C CA . PHE A 1 115 ? -4.023 13.646 0.947 1.00 63.78 115 PHE A CA 1
ATOM 964 C C . PHE A 1 115 ? -2.887 13.563 1.974 1.00 63.78 115 PHE A C 1
ATOM 966 O O . PHE A 1 115 ? -2.970 14.137 3.059 1.00 63.78 115 PHE A O 1
ATOM 973 N N . ILE A 1 116 ? -1.801 12.880 1.609 1.00 62.50 116 ILE A N 1
ATOM 974 C CA . ILE A 1 116 ? -0.524 12.934 2.331 1.00 62.50 116 ILE A CA 1
ATOM 975 C C . ILE A 1 116 ? 0.471 13.645 1.414 1.00 62.50 116 ILE A C 1
ATOM 977 O O . ILE A 1 116 ? 0.690 13.161 0.300 1.00 62.50 116 ILE A O 1
ATOM 981 N N . PRO A 1 117 ? 1.075 14.774 1.831 1.00 47.12 117 PRO A N 1
ATOM 982 C CA . PRO A 1 117 ? 1.981 15.518 0.970 1.00 47.12 117 PRO A CA 1
ATOM 983 C C . PRO A 1 117 ? 3.202 14.668 0.602 1.00 47.12 117 PRO A C 1
ATOM 985 O O . PRO A 1 117 ? 4.036 14.333 1.445 1.00 47.12 117 PRO A O 1
ATOM 988 N N . LEU A 1 118 ? 3.312 14.337 -0.685 1.00 47.06 118 LEU A N 1
ATOM 989 C CA . LEU A 1 118 ? 4.533 13.785 -1.256 1.00 47.06 118 LEU A CA 1
ATOM 990 C C . LEU A 1 118 ? 5.599 14.875 -1.254 1.00 47.06 118 LEU A C 1
ATOM 992 O O . LEU A 1 118 ? 5.398 15.946 -1.830 1.00 47.06 118 LEU A O 1
ATOM 996 N N . LYS A 1 119 ? 6.769 14.580 -0.691 1.00 43.50 119 LYS A N 1
ATOM 997 C CA . LYS A 1 119 ? 7.948 15.402 -0.941 1.00 43.50 119 LYS A CA 1
ATOM 998 C C . LYS A 1 119 ? 8.446 15.090 -2.347 1.00 43.50 119 LYS A C 1
ATOM 1000 O O . LYS A 1 119 ? 9.219 14.156 -2.565 1.00 43.50 119 LYS A O 1
ATOM 1005 N N . TYR A 1 120 ? 7.965 15.863 -3.316 1.00 30.62 120 TYR A N 1
ATOM 1006 C CA . TYR A 1 120 ? 8.641 15.967 -4.601 1.00 30.62 120 TYR A CA 1
ATOM 1007 C C . TYR A 1 120 ? 10.112 16.329 -4.344 1.00 30.62 120 TYR A C 1
ATOM 1009 O O . TYR A 1 120 ? 10.385 17.114 -3.428 1.00 30.62 120 TYR A O 1
ATOM 1017 N N . PRO A 1 121 ? 11.070 15.792 -5.125 1.00 30.16 121 PRO A N 1
ATOM 1018 C CA . PRO A 1 121 ? 12.402 16.368 -5.183 1.00 30.16 121 PRO A CA 1
ATOM 1019 C C . PRO A 1 121 ? 12.242 17.864 -5.441 1.00 30.16 121 PRO A C 1
ATOM 1021 O O . PRO A 1 121 ? 11.606 18.249 -6.421 1.00 30.16 121 PRO A O 1
ATOM 1024 N N . PHE A 1 122 ? 12.736 18.660 -4.495 1.00 26.64 122 PHE A N 1
ATOM 1025 C CA . PHE A 1 122 ? 12.606 20.111 -4.448 1.00 26.64 122 PHE A CA 1
ATOM 1026 C C . PHE A 1 122 ? 12.846 20.706 -5.840 1.00 26.64 122 PHE A C 1
ATOM 1028 O O . PHE A 1 122 ? 13.876 20.408 -6.453 1.00 26.64 122 PHE A O 1
ATOM 1035 N N . GLU A 1 123 ? 11.916 21.530 -6.340 1.00 29.11 123 GLU A N 1
ATOM 1036 C CA . GLU A 1 123 ? 12.228 22.412 -7.464 1.00 29.11 123 GLU A CA 1
ATOM 1037 C C . GLU A 1 123 ? 13.395 23.283 -7.010 1.00 29.11 123 GLU A C 1
ATOM 1039 O O . GLU A 1 123 ? 13.234 24.179 -6.181 1.00 29.11 123 GLU A O 1
ATOM 1044 N N . GLY A 1 124 ? 14.592 22.943 -7.494 1.00 28.75 124 GLY A N 1
ATOM 1045 C CA . GLY A 1 124 ? 15.803 23.679 -7.184 1.00 28.75 124 GLY A CA 1
ATOM 1046 C C . GLY A 1 124 ? 15.567 25.148 -7.483 1.00 28.75 124 GLY A C 1
ATOM 1047 O O . GLY A 1 124 ? 15.071 25.481 -8.564 1.00 28.75 124 GLY A O 1
ATOM 1048 N N . ALA A 1 125 ? 15.905 26.003 -6.517 1.00 28.23 125 ALA A N 1
ATOM 1049 C CA . ALA A 1 125 ? 15.839 27.440 -6.692 1.00 28.23 125 ALA A CA 1
ATOM 1050 C C . ALA A 1 125 ? 16.497 27.811 -8.029 1.00 28.23 125 ALA A C 1
ATOM 1052 O O . ALA A 1 125 ? 17.668 27.504 -8.269 1.00 28.23 125 ALA A O 1
ATOM 1053 N N . LYS A 1 126 ? 15.716 28.435 -8.915 1.00 33.00 126 LYS A N 1
ATOM 1054 C CA . LYS A 1 126 ? 16.290 29.227 -10.000 1.00 33.00 126 LYS A CA 1
ATOM 1055 C C . LYS A 1 126 ? 17.033 30.404 -9.372 1.00 33.00 126 LYS A C 1
ATOM 1057 O O . LYS A 1 126 ? 16.639 30.854 -8.298 1.00 33.00 126 LYS A O 1
ATOM 1062 N N . ASP A 1 127 ? 18.031 30.895 -10.103 1.00 31.80 127 ASP A N 1
ATOM 1063 C CA . ASP A 1 127 ? 18.949 31.982 -9.739 1.00 31.80 127 ASP A CA 1
ATOM 1064 C C . ASP A 1 127 ? 19.945 31.576 -8.623 1.00 31.80 127 ASP A C 1
ATOM 1066 O O . ASP A 1 127 ? 19.542 31.125 -7.560 1.00 31.80 127 ASP A O 1
ATOM 1070 N N . LYS A 1 128 ? 21.276 31.683 -8.753 1.00 30.66 128 LYS A N 1
ATOM 1071 C CA . LYS A 1 128 ? 22.183 32.291 -9.756 1.00 30.66 128 LYS A CA 1
ATOM 1072 C C . LYS A 1 128 ? 23.579 31.628 -9.644 1.00 30.66 128 LYS A C 1
ATOM 1074 O O . LYS A 1 128 ? 23.855 30.999 -8.628 1.00 30.66 128 LYS A O 1
ATOM 1079 N N . ASP A 1 129 ? 24.510 31.711 -10.599 1.00 33.91 129 ASP A N 1
ATOM 1080 C CA . ASP A 1 129 ? 24.504 32.328 -11.942 1.00 33.91 129 ASP A CA 1
ATOM 1081 C C . ASP A 1 129 ? 25.433 31.530 -12.903 1.00 33.91 129 ASP A C 1
ATOM 1083 O O . ASP A 1 129 ? 25.830 30.404 -12.592 1.00 33.91 129 ASP A O 1
ATOM 1087 N N . LYS A 1 130 ? 25.824 32.101 -14.052 1.00 35.44 130 LYS A N 1
ATOM 1088 C CA . LYS A 1 130 ? 27.039 31.713 -14.794 1.00 35.44 130 LYS A CA 1
ATOM 1089 C C . LYS A 1 130 ? 28.195 32.653 -14.461 1.00 35.44 130 LYS A C 1
ATOM 1091 O O . LYS A 1 130 ? 28.058 33.847 -14.680 1.00 35.44 130 LYS A O 1
ATOM 1096 N N . ASP A 1 131 ? 29.368 32.093 -14.174 1.00 35.03 131 ASP A N 1
ATOM 1097 C CA . ASP A 1 131 ? 30.608 32.685 -14.681 1.00 35.03 131 ASP A CA 1
ATOM 1098 C C . ASP A 1 131 ? 31.663 31.619 -15.005 1.00 35.03 131 ASP A C 1
ATOM 1100 O O . ASP A 1 131 ? 31.647 30.512 -14.459 1.00 35.03 131 ASP A O 1
ATOM 1104 N N . LYS A 1 132 ? 32.533 31.931 -15.970 1.00 34.25 132 LYS A N 1
ATOM 1105 C CA . LYS A 1 132 ? 33.618 31.063 -16.454 1.00 34.25 132 LYS A CA 1
ATOM 1106 C C . LYS A 1 132 ? 34.962 31.731 -16.189 1.00 34.25 132 LYS A C 1
ATOM 1108 O O . LYS A 1 132 ? 35.143 32.848 -16.644 1.00 34.25 132 LYS A O 1
ATOM 1113 N N . ASP A 1 133 ? 35.905 30.988 -15.614 1.00 34.00 133 ASP A N 1
ATOM 1114 C CA . ASP A 1 133 ? 37.307 30.842 -16.064 1.00 34.00 133 ASP A CA 1
ATOM 1115 C C . ASP A 1 133 ? 38.016 29.880 -15.079 1.00 34.00 133 ASP A C 1
ATOM 1117 O O . ASP A 1 133 ? 37.776 29.946 -13.878 1.00 34.00 133 ASP A O 1
ATOM 1121 N N . LYS A 1 134 ? 38.604 28.749 -15.501 1.00 32.25 134 LYS A N 1
ATOM 1122 C CA . LYS A 1 134 ? 39.838 28.485 -16.282 1.00 32.25 134 LYS A CA 1
ATOM 1123 C C . LYS A 1 134 ? 41.129 28.467 -15.444 1.00 32.25 134 LYS A C 1
ATOM 1125 O O . LYS A 1 134 ? 41.496 29.484 -14.882 1.00 32.25 134 LYS A O 1
ATOM 1130 N N . ASP A 1 135 ? 41.828 27.322 -15.528 1.00 33.34 135 ASP A N 1
ATOM 1131 C CA . ASP A 1 135 ? 43.282 27.087 -15.362 1.00 33.34 135 ASP A CA 1
ATOM 1132 C C . ASP A 1 135 ? 43.952 27.571 -14.046 1.00 33.34 135 ASP A C 1
ATOM 1134 O O . ASP A 1 135 ? 43.987 28.759 -13.763 1.00 33.34 135 ASP A O 1
ATOM 1138 N N . LYS A 1 136 ? 44.636 26.754 -13.224 1.00 31.92 136 LYS A N 1
ATOM 1139 C CA . LYS A 1 136 ? 45.677 25.750 -13.547 1.00 31.92 136 LYS A CA 1
ATOM 1140 C C . LYS A 1 136 ? 46.211 25.061 -12.265 1.00 31.92 136 LYS A C 1
ATOM 1142 O O . LYS A 1 136 ? 46.155 25.661 -11.199 1.00 31.92 136 LYS A O 1
ATOM 1147 N N . ASP A 1 137 ? 46.785 23.859 -12.414 1.00 32.31 137 ASP A N 1
ATOM 1148 C CA . ASP A 1 137 ? 48.061 23.368 -11.826 1.00 32.31 137 ASP A CA 1
ATOM 1149 C C . ASP A 1 137 ? 48.659 24.138 -10.610 1.00 32.31 137 ASP A C 1
ATOM 1151 O O . ASP A 1 137 ? 48.930 25.330 -10.727 1.00 32.31 137 ASP A O 1
ATOM 1155 N N . LYS A 1 138 ? 49.086 23.528 -9.482 1.00 30.34 138 LYS A N 1
ATOM 1156 C CA . LYS A 1 138 ? 50.150 22.496 -9.409 1.00 30.34 138 LYS A CA 1
ATOM 1157 C C . LYS A 1 138 ? 50.508 22.036 -7.966 1.00 30.34 138 LYS A C 1
ATOM 1159 O O . LYS A 1 138 ? 50.470 22.840 -7.046 1.00 30.34 138 LYS A O 1
ATOM 1164 N N . ASP A 1 139 ? 51.012 20.799 -7.868 1.00 31.44 139 ASP A N 1
ATOM 1165 C CA . ASP A 1 139 ? 52.140 20.286 -7.046 1.00 31.44 139 ASP A CA 1
ATOM 1166 C C . ASP A 1 139 ? 52.264 20.403 -5.497 1.00 31.44 139 ASP A C 1
ATOM 1168 O O . ASP A 1 139 ? 52.265 21.478 -4.910 1.00 31.44 139 ASP A O 1
ATOM 1172 N N . LYS A 1 140 ? 52.704 19.248 -4.949 1.00 30.66 140 LYS A N 1
ATOM 1173 C CA . LYS A 1 140 ? 53.541 18.958 -3.751 1.00 30.66 140 LYS A CA 1
ATOM 1174 C C . LYS A 1 140 ? 52.884 18.937 -2.358 1.00 30.66 140 LYS A C 1
ATOM 1176 O O . LYS A 1 140 ? 52.199 19.879 -1.999 1.00 30.66 140 LYS A O 1
ATOM 1181 N N . GLU A 1 141 ? 52.999 17.910 -1.497 1.00 30.47 141 GLU A N 1
ATOM 1182 C CA . GLU A 1 141 ? 53.935 16.772 -1.221 1.00 30.47 141 GLU A CA 1
ATOM 1183 C C . GLU A 1 141 ? 54.635 16.968 0.148 1.00 30.47 141 GLU A C 1
ATOM 1185 O O . GLU A 1 141 ? 55.018 18.087 0.480 1.00 30.47 141 GLU A O 1
ATOM 1190 N N . LYS A 1 142 ? 54.854 15.846 0.865 1.00 30.30 142 LYS A N 1
ATOM 1191 C CA . LYS A 1 142 ? 55.586 15.623 2.143 1.00 30.30 142 LYS A CA 1
ATOM 1192 C C . LYS A 1 142 ? 54.720 15.665 3.415 1.00 30.30 142 LYS A C 1
ATOM 1194 O O . LYS A 1 142 ? 53.959 16.599 3.616 1.00 30.30 142 LYS A O 1
ATOM 1199 N N . GLU A 1 143 ? 54.601 14.559 4.172 1.00 27.31 143 GLU A N 1
ATOM 1200 C CA . GLU A 1 143 ? 55.621 13.859 5.009 1.00 27.31 143 GLU A CA 1
ATOM 1201 C C . GLU A 1 143 ? 55.986 14.702 6.259 1.00 27.31 143 GLU A C 1
ATOM 1203 O O . GLU A 1 143 ? 56.173 15.903 6.121 1.00 27.31 143 GLU A O 1
ATOM 1208 N N . ARG A 1 144 ? 56.102 14.185 7.500 1.00 28.56 144 ARG A N 1
ATOM 1209 C CA . ARG A 1 144 ? 56.401 12.819 8.007 1.00 28.56 144 ARG A CA 1
ATOM 1210 C C . ARG A 1 144 ? 56.130 12.703 9.530 1.00 28.56 144 ARG A C 1
ATOM 1212 O O . ARG A 1 144 ? 56.055 13.734 10.178 1.00 28.56 144 ARG A O 1
ATOM 1219 N N . GLU A 1 145 ? 56.119 11.455 10.036 1.00 25.86 145 GLU A N 1
ATOM 1220 C CA . GLU A 1 145 ? 56.599 10.967 11.368 1.00 25.86 145 GLU A CA 1
ATOM 1221 C C . GLU A 1 145 ? 56.077 11.621 12.687 1.00 25.86 145 GLU A C 1
ATOM 1223 O O . GLU A 1 145 ? 55.885 12.822 12.781 1.00 25.86 145 GLU A O 1
ATOM 1228 N N . GLY A 1 146 ? 55.862 10.899 13.801 1.00 24.75 146 GLY A N 1
ATOM 1229 C CA . GLY A 1 146 ? 55.908 9.450 14.064 1.00 24.75 146 GLY A CA 1
ATOM 1230 C C . GLY A 1 146 ? 55.948 9.112 15.576 1.00 24.75 146 GLY A C 1
ATOM 1231 O O . GLY A 1 146 ? 56.370 9.952 16.358 1.00 24.75 146 GLY A O 1
ATOM 1232 N N . MET A 1 147 ? 55.586 7.863 15.939 1.00 25.09 147 MET A N 1
ATOM 1233 C CA . MET A 1 147 ? 55.937 7.125 17.189 1.00 25.09 147 MET A CA 1
ATOM 1234 C C . MET A 1 147 ? 55.491 7.698 18.579 1.00 25.09 147 MET A C 1
ATOM 1236 O O . MET A 1 147 ? 55.255 8.887 18.716 1.00 25.09 147 MET A O 1
ATOM 1240 N N . GLN A 1 148 ? 55.315 6.929 19.676 1.00 23.38 148 GLN A N 1
ATOM 1241 C CA . GLN A 1 148 ? 55.518 5.489 19.958 1.00 23.38 148 GLN A CA 1
ATOM 1242 C C . GLN A 1 148 ? 54.735 5.014 21.213 1.00 23.38 148 GLN A C 1
ATOM 1244 O O . GLN A 1 148 ? 54.574 5.805 22.135 1.00 23.38 148 GLN A O 1
ATOM 1249 N N . GLY A 1 149 ? 54.409 3.708 21.278 1.00 23.61 149 GLY A N 1
ATOM 1250 C CA . GLY A 1 149 ? 54.436 2.865 22.503 1.00 23.61 149 GLY A CA 1
ATOM 1251 C C . GLY A 1 149 ? 53.336 3.063 23.565 1.00 23.61 149 GLY A C 1
ATOM 1252 O O . GLY A 1 149 ? 52.712 4.111 23.627 1.00 23.61 149 GLY A O 1
ATOM 1253 N N . GLU A 1 150 ? 53.000 2.119 24.452 1.00 25.38 150 GLU A N 1
ATOM 1254 C CA . GLU A 1 150 ? 53.212 0.659 24.629 1.00 25.38 150 GLU A CA 1
ATOM 1255 C C . GLU A 1 150 ? 51.913 0.165 25.343 1.00 25.38 150 GLU A C 1
ATOM 1257 O O . GLU A 1 150 ? 51.177 0.981 25.890 1.00 25.38 150 GLU A O 1
ATOM 1262 N N . GLY A 1 151 ? 51.458 -1.086 25.400 1.00 22.19 151 GLY A N 1
ATOM 1263 C CA . GLY A 1 151 ? 52.064 -2.394 25.179 1.00 22.19 151 GLY A CA 1
ATOM 1264 C C . GLY A 1 151 ? 51.659 -3.311 26.346 1.00 22.19 151 GLY A C 1
ATOM 1265 O O . GLY A 1 151 ? 52.020 -3.034 27.485 1.00 22.19 151 GLY A O 1
ATOM 1266 N N . ASN A 1 152 ? 50.902 -4.385 26.088 1.00 26.59 152 ASN A N 1
ATOM 1267 C CA . ASN A 1 152 ? 51.089 -5.650 26.810 1.00 26.59 152 ASN A CA 1
ATOM 1268 C C . ASN A 1 152 ? 50.388 -6.816 26.102 1.00 26.59 152 ASN A C 1
ATOM 1270 O O . ASN A 1 152 ? 49.186 -6.786 25.838 1.00 26.59 152 ASN A O 1
ATOM 1274 N N . GLU A 1 153 ? 51.170 -7.846 25.816 1.00 26.34 153 GLU A N 1
ATOM 1275 C CA . GLU A 1 153 ? 50.763 -9.102 25.191 1.00 26.34 153 GLU A CA 1
ATOM 1276 C C . GLU A 1 153 ? 50.449 -10.148 26.271 1.00 26.34 153 GLU A C 1
ATOM 1278 O O . GLU A 1 153 ? 50.930 -10.018 27.396 1.00 26.34 153 GLU A O 1
ATOM 1283 N N . LYS A 1 154 ? 49.745 -11.230 25.902 1.00 29.20 154 LYS A N 1
ATOM 1284 C CA . LYS A 1 154 ? 50.223 -12.610 26.136 1.00 29.20 154 LYS A CA 1
ATOM 1285 C C . LYS A 1 154 ? 49.697 -13.563 25.052 1.00 29.20 154 LYS A C 1
ATOM 1287 O O . LYS A 1 154 ? 48.492 -13.658 24.833 1.00 29.20 154 LYS A O 1
ATOM 1292 N N . GLU A 1 155 ? 50.637 -14.253 24.407 1.00 28.39 155 GLU A N 1
ATOM 1293 C CA . GLU A 1 155 ? 50.478 -15.485 23.609 1.00 28.39 155 GLU A CA 1
ATOM 1294 C C . GLU A 1 155 ? 49.989 -16.665 24.503 1.00 28.39 155 GLU A C 1
ATOM 1296 O O . GLU A 1 155 ? 49.870 -16.494 25.716 1.00 28.39 155 GLU A O 1
ATOM 1301 N N . GLU A 1 156 ? 49.580 -17.854 24.033 1.00 29.48 156 GLU A N 1
ATOM 1302 C CA . GLU A 1 156 ? 50.119 -18.773 23.000 1.00 29.48 156 GLU A CA 1
ATOM 1303 C C . GLU A 1 156 ? 48.984 -19.499 22.219 1.00 29.48 156 GLU A C 1
ATOM 1305 O O . GLU A 1 156 ? 47.915 -19.727 22.776 1.00 29.48 156 GLU A O 1
ATOM 1310 N N . VAL A 1 157 ? 49.036 -19.724 20.886 1.00 30.88 157 VAL A N 1
ATOM 1311 C CA . VAL A 1 157 ? 49.935 -20.595 20.062 1.00 30.88 157 VAL A CA 1
ATOM 1312 C C . VAL A 1 157 ? 49.531 -22.092 20.207 1.00 30.88 157 VAL A C 1
ATOM 1314 O O . VAL A 1 157 ? 49.234 -22.532 21.306 1.00 30.88 157 VAL A O 1
ATOM 1317 N N . LEU A 1 158 ? 49.373 -22.949 19.174 1.00 24.78 158 LEU A N 1
ATOM 1318 C CA . LEU A 1 158 ? 49.998 -23.080 17.839 1.00 24.78 158 LEU A CA 1
ATOM 1319 C C . LEU A 1 158 ? 49.069 -23.760 16.788 1.00 24.78 158 LEU A C 1
ATOM 1321 O O . LEU A 1 158 ? 48.246 -24.596 17.147 1.00 24.78 158 LEU A O 1
ATOM 1325 N N . GLY A 1 159 ? 49.284 -23.515 15.481 1.00 26.05 159 GLY A N 1
ATOM 1326 C CA . GLY A 1 159 ? 48.639 -24.277 14.385 1.00 26.05 159 GLY A CA 1
ATOM 1327 C C . GLY A 1 159 ? 49.011 -23.830 12.954 1.00 26.05 159 GLY A C 1
ATOM 1328 O O . GLY A 1 159 ? 48.157 -23.354 12.215 1.00 26.05 159 GLY A O 1
ATOM 1329 N N . LYS A 1 160 ? 50.294 -23.920 12.572 1.00 28.64 160 LYS A N 1
ATOM 1330 C CA . LYS A 1 160 ? 50.872 -23.419 11.293 1.00 28.64 160 LYS A CA 1
ATOM 1331 C C . LYS A 1 160 ? 50.466 -24.292 10.074 1.00 28.64 160 LYS A C 1
ATOM 1333 O O . LYS A 1 160 ? 50.462 -25.507 10.212 1.00 28.64 160 LYS A O 1
ATOM 1338 N N . LEU A 1 161 ? 49.974 -23.713 8.957 1.00 23.67 161 LEU A N 1
ATOM 1339 C CA . LEU A 1 161 ? 50.693 -23.262 7.720 1.00 23.67 161 LEU A CA 1
ATOM 1340 C C . LEU A 1 161 ? 51.283 -24.423 6.853 1.00 23.67 161 LEU A C 1
ATOM 1342 O O . LEU A 1 161 ? 51.579 -25.461 7.435 1.00 23.67 161 LEU A O 1
ATOM 1346 N N . PRO A 1 162 ? 51.557 -24.280 5.523 1.00 34.59 162 PRO A N 1
ATOM 1347 C CA . PRO A 1 162 ? 51.515 -23.054 4.706 1.00 34.59 162 PRO A CA 1
ATOM 1348 C C . PRO A 1 162 ? 50.947 -23.134 3.263 1.00 34.59 162 PRO A C 1
ATOM 1350 O O . PRO A 1 162 ? 51.058 -24.140 2.568 1.00 34.59 162 PRO A O 1
ATOM 1353 N N . GLU A 1 163 ? 50.523 -21.979 2.738 1.00 25.81 163 GLU A N 1
ATOM 1354 C CA . GLU A 1 163 ? 50.592 -21.680 1.296 1.00 25.81 163 GLU A CA 1
ATOM 1355 C C . GLU A 1 163 ? 51.961 -21.073 0.937 1.00 25.81 163 GLU A C 1
ATOM 1357 O O . GLU A 1 163 ? 52.554 -20.340 1.738 1.00 25.81 163 GLU A O 1
ATOM 1362 N N . LYS A 1 164 ? 52.457 -21.296 -0.292 1.00 31.06 164 LYS A N 1
ATOM 1363 C CA . LYS A 1 164 ? 53.597 -20.531 -0.824 1.00 31.06 164 LYS A CA 1
ATOM 1364 C C . LYS A 1 164 ? 53.467 -20.211 -2.317 1.00 31.06 164 LYS A C 1
ATOM 1366 O O . LYS A 1 164 ? 53.313 -21.088 -3.157 1.00 31.06 164 LYS A O 1
ATOM 1371 N N . LYS A 1 165 ? 53.588 -18.911 -2.594 1.00 28.94 165 LYS A N 1
ATOM 1372 C CA . LYS A 1 165 ? 53.692 -18.232 -3.897 1.00 28.94 165 LYS A CA 1
ATOM 1373 C C . LYS A 1 165 ? 54.678 -18.896 -4.871 1.00 28.94 165 LYS A C 1
ATOM 1375 O O . LYS A 1 165 ? 55.758 -19.284 -4.439 1.00 28.94 165 LYS A O 1
ATOM 1380 N N . ILE A 1 166 ? 54.409 -18.754 -6.172 1.00 25.56 166 ILE A N 1
ATOM 1381 C CA . ILE A 1 166 ? 55.356 -18.249 -7.194 1.00 25.56 166 ILE A CA 1
ATOM 1382 C C . ILE A 1 166 ? 54.559 -17.339 -8.156 1.00 25.56 166 ILE A C 1
ATOM 1384 O O . ILE A 1 166 ? 53.331 -17.395 -8.183 1.00 25.56 166 ILE A O 1
ATOM 1388 N N . ALA A 1 167 ? 55.233 -16.406 -8.833 1.00 25.67 167 ALA A N 1
ATOM 1389 C CA . ALA A 1 167 ? 54.636 -15.195 -9.403 1.00 25.67 167 ALA A CA 1
ATOM 1390 C C . ALA A 1 167 ? 54.838 -15.040 -10.928 1.00 25.67 167 ALA A C 1
ATOM 1392 O O . ALA A 1 167 ? 55.500 -15.852 -11.565 1.00 25.67 167 ALA A O 1
ATOM 1393 N N . SER A 1 168 ? 54.374 -13.886 -11.431 1.00 28.52 168 SER A N 1
ATOM 1394 C CA . SER A 1 168 ? 54.790 -13.156 -12.649 1.00 28.52 168 SER A CA 1
ATOM 1395 C C . SER A 1 168 ? 53.958 -13.300 -13.943 1.00 28.52 168 SER A C 1
ATOM 1397 O O . SER A 1 168 ? 54.057 -14.260 -14.691 1.00 28.52 168 SER A O 1
ATOM 1399 N N . LYS A 1 169 ? 53.171 -12.241 -14.202 1.00 31.67 169 LYS A N 1
ATOM 1400 C CA . LYS A 1 169 ? 53.302 -11.305 -15.340 1.00 31.67 169 LYS A CA 1
ATOM 1401 C C . LYS A 1 169 ? 53.468 -11.889 -16.757 1.00 31.67 169 LYS A C 1
ATOM 1403 O O . LYS A 1 169 ? 54.572 -12.265 -17.120 1.00 31.67 169 LYS A O 1
ATOM 1408 N N . ILE A 1 170 ? 52.431 -11.717 -17.584 1.00 26.98 170 ILE A N 1
ATOM 1409 C CA . ILE A 1 170 ? 52.487 -11.280 -18.997 1.00 26.98 170 ILE A CA 1
ATOM 1410 C C . ILE A 1 170 ? 51.130 -10.641 -19.346 1.00 26.98 170 ILE A C 1
ATOM 1412 O O . ILE A 1 170 ? 50.083 -11.219 -19.065 1.00 26.98 170 ILE A O 1
ATOM 1416 N N . GLU A 1 171 ? 51.160 -9.453 -19.950 1.00 35.00 171 GLU A N 1
ATOM 1417 C CA . GLU A 1 171 ? 50.064 -8.918 -20.765 1.00 35.00 171 GLU A CA 1
ATOM 1418 C C . GLU A 1 171 ? 50.425 -9.176 -22.232 1.00 35.00 171 GLU A C 1
ATOM 1420 O O . GLU A 1 171 ? 51.511 -8.786 -22.663 1.00 35.00 171 GLU A O 1
ATOM 1425 N N . SER A 1 172 ? 49.536 -9.807 -22.998 1.00 30.30 172 SER A N 1
ATOM 1426 C CA . SER A 1 172 ? 49.510 -9.728 -24.464 1.00 30.30 172 SER A CA 1
ATOM 1427 C C . SER A 1 172 ? 48.180 -10.262 -25.006 1.00 30.30 172 SER A C 1
ATOM 1429 O O . SER A 1 172 ? 47.475 -11.028 -24.348 1.00 30.30 172 SER A O 1
ATOM 1431 N N . GLU A 1 173 ? 47.795 -9.778 -26.184 1.00 31.39 173 GLU A N 1
ATOM 1432 C CA . GLU A 1 173 ? 46.448 -9.921 -26.741 1.00 31.39 173 GLU A CA 1
ATOM 1433 C C . GLU A 1 173 ? 46.245 -11.211 -27.563 1.00 31.39 173 GLU A C 1
ATOM 1435 O O . GLU A 1 173 ? 47.187 -11.773 -28.109 1.00 31.39 173 GLU A O 1
ATOM 1440 N N . ASN A 1 174 ? 44.972 -11.607 -27.707 1.00 29.95 174 ASN A N 1
ATOM 1441 C CA . ASN A 1 174 ? 44.381 -12.384 -28.811 1.00 29.95 174 ASN A CA 1
ATOM 1442 C C . ASN A 1 174 ? 45.169 -13.558 -29.439 1.00 29.95 174 ASN A C 1
ATOM 1444 O O . ASN A 1 174 ? 46.001 -13.368 -30.324 1.00 29.95 174 ASN A O 1
ATOM 1448 N N . SER A 1 175 ? 44.681 -14.788 -29.227 1.00 28.08 175 SER A N 1
ATOM 1449 C CA . SER A 1 175 ? 43.949 -15.577 -30.254 1.00 28.08 175 SER A CA 1
ATOM 1450 C C . SER A 1 175 ? 43.794 -17.056 -29.846 1.00 28.08 175 SER A C 1
ATOM 1452 O O . SER A 1 175 ? 44.554 -17.554 -29.024 1.00 28.08 175 SER A O 1
ATOM 1454 N N . GLY A 1 176 ? 42.824 -17.774 -30.436 1.00 26.08 176 GLY A N 1
ATOM 1455 C CA . GLY A 1 176 ? 42.761 -19.248 -30.383 1.00 26.08 176 GLY A CA 1
ATOM 1456 C C . GLY A 1 176 ? 41.452 -19.840 -29.840 1.00 26.08 176 GLY A C 1
ATOM 1457 O O . GLY A 1 176 ? 41.170 -19.781 -28.649 1.00 26.08 176 GLY A O 1
ATOM 1458 N N . LEU A 1 177 ? 40.660 -20.437 -30.734 1.00 31.06 177 LEU A N 1
ATOM 1459 C CA . LEU A 1 177 ? 39.372 -21.094 -30.471 1.00 31.06 177 LEU A CA 1
ATOM 1460 C C . LEU A 1 177 ? 39.510 -22.394 -29.648 1.00 31.06 177 LEU A C 1
ATOM 1462 O O . LEU A 1 177 ? 40.475 -23.130 -29.836 1.00 31.06 177 LEU A O 1
ATOM 1466 N N . SER A 1 178 ? 38.438 -22.807 -28.951 1.00 29.45 178 SER A N 1
ATOM 1467 C CA . SER A 1 178 ? 37.923 -24.179 -29.145 1.00 29.45 178 SER A CA 1
ATOM 1468 C C . SER A 1 178 ? 36.406 -24.326 -28.896 1.00 29.45 178 SER A C 1
ATOM 1470 O O . SER A 1 178 ? 35.855 -23.843 -27.914 1.00 29.45 178 SER A O 1
ATOM 1472 N N . ASN A 1 179 ? 35.775 -24.979 -29.875 1.00 30.16 179 ASN A N 1
ATOM 1473 C CA . ASN A 1 179 ? 34.448 -25.597 -30.018 1.00 30.16 179 ASN A CA 1
ATOM 1474 C C . ASN A 1 179 ? 33.407 -25.617 -28.877 1.00 30.16 179 ASN A C 1
ATOM 1476 O O . ASN A 1 179 ? 33.648 -26.104 -27.777 1.00 30.16 179 ASN A O 1
ATOM 1480 N N . GLY A 1 180 ? 32.154 -25.350 -29.274 1.00 28.97 180 GLY A N 1
ATOM 1481 C CA . GLY A 1 180 ? 30.940 -25.806 -28.587 1.00 28.97 180 GLY A CA 1
ATOM 1482 C C . GLY A 1 180 ? 29.667 -25.380 -29.329 1.00 28.97 180 GLY A C 1
ATOM 1483 O O . GLY A 1 180 ? 29.173 -24.281 -29.103 1.00 28.97 180 GLY A O 1
ATOM 1484 N N . ASN A 1 181 ? 29.135 -26.222 -30.226 1.00 39.16 181 ASN A N 1
ATOM 1485 C CA . ASN A 1 181 ? 27.952 -25.886 -31.034 1.00 39.16 181 ASN A CA 1
ATOM 1486 C C . ASN A 1 181 ? 26.671 -25.774 -30.188 1.00 39.16 181 ASN A C 1
ATOM 1488 O O . ASN A 1 181 ? 26.002 -26.765 -29.909 1.00 39.16 181 ASN A O 1
ATOM 1492 N N . ASN A 1 182 ? 26.304 -24.539 -29.865 1.00 39.12 182 ASN A N 1
ATOM 1493 C CA . ASN A 1 182 ? 24.933 -24.054 -29.720 1.00 39.12 182 ASN A CA 1
ATOM 1494 C C . ASN A 1 182 ? 24.972 -22.544 -30.013 1.00 39.12 182 ASN A C 1
ATOM 1496 O O . ASN A 1 182 ? 25.938 -21.896 -29.603 1.00 39.12 182 ASN A O 1
ATOM 1500 N N . PRO A 1 183 ? 23.967 -21.949 -30.681 1.00 41.47 183 PRO A N 1
ATOM 1501 C CA . PRO A 1 183 ? 23.900 -20.501 -30.833 1.00 41.47 183 PRO A CA 1
ATOM 1502 C C . PRO A 1 183 ? 23.558 -19.879 -29.472 1.00 41.47 183 PRO A C 1
ATOM 1504 O O . PRO A 1 183 ? 22.392 -19.652 -29.151 1.00 41.47 183 PRO A O 1
ATOM 1507 N N . LEU A 1 184 ? 24.576 -19.648 -28.634 1.00 43.50 184 LEU A N 1
ATOM 1508 C CA . LEU A 1 184 ? 24.417 -18.940 -27.366 1.00 43.50 184 LEU A CA 1
ATOM 1509 C C . LEU A 1 184 ? 24.130 -17.470 -27.660 1.00 43.50 184 LEU A C 1
ATOM 1511 O O . LEU A 1 184 ? 25.033 -16.638 -27.722 1.00 43.50 184 LEU A O 1
ATOM 1515 N N . THR A 1 185 ? 22.841 -17.180 -27.825 1.00 60.00 185 THR A N 1
ATOM 1516 C CA . THR A 1 185 ? 22.319 -15.829 -27.955 1.00 60.00 185 THR A CA 1
ATOM 1517 C C . THR A 1 185 ? 22.895 -14.945 -26.857 1.00 60.00 185 THR A C 1
ATOM 1519 O O . THR A 1 185 ? 22.692 -15.182 -25.664 1.00 60.00 185 THR A O 1
ATOM 1522 N N . SER A 1 186 ? 23.614 -13.908 -27.253 1.00 84.62 186 SER A N 1
ATOM 1523 C CA . SER A 1 186 ? 24.294 -13.015 -26.335 1.00 84.62 186 SER A CA 1
ATOM 1524 C C . SER A 1 186 ? 23.387 -11.848 -25.914 1.00 84.62 186 SER A C 1
ATOM 1526 O O . SER A 1 186 ? 22.611 -11.310 -26.713 1.00 84.62 186 SER A O 1
ATOM 1528 N N . PRO A 1 187 ? 23.538 -11.336 -24.679 1.00 90.31 187 PRO A N 1
ATOM 1529 C CA . PRO A 1 187 ? 22.974 -10.050 -24.274 1.00 90.31 187 PRO A CA 1
ATOM 1530 C C . PRO A 1 187 ? 23.291 -8.881 -25.208 1.00 90.31 187 PRO A C 1
ATOM 1532 O O . PRO A 1 187 ? 22.541 -7.903 -25.224 1.00 90.31 187 PRO A O 1
ATOM 1535 N N . LYS A 1 188 ? 24.411 -8.973 -25.938 1.00 92.44 188 LYS A N 1
ATOM 1536 C CA . LYS A 1 188 ? 24.876 -7.974 -26.897 1.00 92.44 188 LYS A CA 1
ATOM 1537 C C . LYS A 1 188 ? 23.981 -7.943 -28.133 1.00 92.44 188 LYS A C 1
ATOM 1539 O O . LYS A 1 188 ? 23.482 -6.874 -28.462 1.00 92.44 188 LYS A O 1
ATOM 1544 N N . GLU A 1 189 ? 23.680 -9.095 -28.725 1.00 93.12 189 GLU A N 1
ATOM 1545 C CA . GLU A 1 189 ? 22.779 -9.183 -29.882 1.00 93.12 189 GLU A CA 1
ATOM 1546 C C . GLU A 1 189 ? 21.368 -8.687 -29.542 1.00 93.12 189 GLU A C 1
ATOM 1548 O O . GLU A 1 189 ? 20.782 -7.934 -30.312 1.00 93.12 189 GLU A O 1
ATOM 1553 N N . LEU A 1 190 ? 20.834 -9.016 -28.357 1.00 93.88 190 LEU A N 1
ATOM 1554 C CA . LEU A 1 190 ? 19.520 -8.510 -27.929 1.00 93.88 190 LEU A CA 1
ATOM 1555 C C . LEU A 1 190 ? 19.503 -6.976 -27.758 1.00 93.88 190 LEU A C 1
ATOM 1557 O O . LEU A 1 190 ? 18.508 -6.317 -28.065 1.00 93.88 190 LEU A O 1
ATOM 1561 N N . PHE A 1 191 ? 20.603 -6.399 -27.272 1.00 95.38 191 PHE A N 1
ATOM 1562 C CA . PHE A 1 191 ? 20.780 -4.952 -27.122 1.00 95.38 191 PHE A CA 1
ATOM 1563 C C . PHE A 1 191 ? 20.938 -4.242 -28.477 1.00 95.38 191 PHE A C 1
ATOM 1565 O O . PHE A 1 191 ? 20.324 -3.198 -28.707 1.00 95.38 191 PHE A O 1
ATOM 1572 N N . GLU A 1 192 ? 21.713 -4.822 -29.392 1.00 94.44 192 GLU A N 1
ATOM 1573 C CA . GLU A 1 192 ? 21.883 -4.331 -30.763 1.00 94.44 192 GLU A CA 1
ATOM 1574 C C . GLU A 1 192 ? 20.568 -4.416 -31.550 1.00 94.44 192 GLU A C 1
ATOM 1576 O O . GLU A 1 192 ? 20.189 -3.450 -32.213 1.00 94.44 192 GLU A O 1
ATOM 1581 N N . LEU A 1 193 ? 19.807 -5.505 -31.390 1.00 94.94 193 LEU A N 1
ATOM 1582 C CA . LEU A 1 193 ? 18.484 -5.676 -31.987 1.00 94.94 193 LEU A CA 1
ATOM 1583 C C . LEU A 1 193 ? 17.492 -4.614 -31.486 1.00 94.94 193 LEU A C 1
ATOM 1585 O O . LEU A 1 193 ? 16.787 -4.020 -32.300 1.00 94.94 193 LEU A O 1
ATOM 1589 N N . TRP A 1 194 ? 17.462 -4.302 -30.182 1.00 95.94 194 TRP A N 1
ATOM 1590 C CA . TRP A 1 194 ? 16.652 -3.182 -29.679 1.00 95.94 194 TRP A CA 1
ATOM 1591 C C . TRP A 1 194 ? 17.050 -1.862 -30.343 1.00 95.94 194 TRP A C 1
ATOM 1593 O O . TRP A 1 194 ? 16.190 -1.131 -30.832 1.00 95.94 194 TRP A O 1
ATOM 1603 N N . ASN A 1 195 ? 18.350 -1.562 -30.392 1.00 95.44 195 ASN A N 1
ATOM 1604 C CA . ASN A 1 195 ? 18.840 -0.306 -30.953 1.00 95.44 195 ASN A CA 1
ATOM 1605 C C . ASN A 1 195 ? 18.587 -0.187 -32.467 1.00 95.44 195 ASN A C 1
ATOM 1607 O O . ASN A 1 195 ? 18.260 0.908 -32.919 1.00 95.44 195 ASN A O 1
ATOM 1611 N N . LYS A 1 196 ? 18.618 -1.296 -33.224 1.00 94.50 196 LYS A N 1
ATOM 1612 C CA . LYS A 1 196 ? 18.176 -1.373 -34.632 1.00 94.50 196 LYS A CA 1
ATOM 1613 C C . LYS A 1 196 ? 16.710 -0.955 -34.793 1.00 94.50 196 LYS A C 1
ATOM 1615 O O . LYS A 1 196 ? 16.382 -0.248 -35.741 1.00 94.50 196 LYS A O 1
ATOM 1620 N N . TYR A 1 197 ? 15.816 -1.365 -33.891 1.00 93.44 197 TYR A N 1
ATOM 1621 C CA . TYR A 1 197 ? 14.414 -0.924 -33.931 1.00 93.44 197 TYR A CA 1
ATOM 1622 C C . TYR A 1 197 ? 14.234 0.511 -33.423 1.00 93.44 197 TYR A C 1
ATOM 1624 O O . TYR A 1 197 ? 13.435 1.262 -33.985 1.00 93.44 197 TYR A O 1
ATOM 1632 N N . ALA A 1 198 ? 14.998 0.926 -32.412 1.00 92.50 198 ALA A N 1
ATOM 1633 C CA . ALA A 1 198 ? 14.937 2.281 -31.875 1.00 92.50 198 ALA A CA 1
ATOM 1634 C C . ALA A 1 198 ? 15.446 3.346 -32.860 1.00 92.50 198 ALA A C 1
ATOM 1636 O O . ALA A 1 198 ? 14.855 4.415 -32.940 1.00 92.50 198 ALA A O 1
ATOM 1637 N N . SER A 1 199 ? 16.469 3.054 -33.672 1.00 91.12 199 SER A N 1
ATOM 1638 C CA . SER A 1 199 ? 17.000 4.005 -34.663 1.00 91.12 199 SER A CA 1
ATOM 1639 C C . SER A 1 199 ? 16.046 4.311 -35.825 1.00 91.12 199 SER A C 1
ATOM 1641 O O . SER A 1 199 ? 16.224 5.316 -36.503 1.00 91.12 199 SER A O 1
ATOM 1643 N N . HIS A 1 200 ? 15.053 3.449 -36.068 1.00 88.69 200 HIS A N 1
ATOM 1644 C CA . HIS A 1 200 ? 14.058 3.588 -37.142 1.00 88.69 200 HIS A CA 1
ATOM 1645 C C . HIS A 1 200 ? 12.651 3.904 -36.606 1.00 88.69 200 HIS A C 1
ATOM 1647 O O . HIS A 1 200 ? 11.657 3.750 -37.314 1.00 88.69 200 HIS A O 1
ATOM 1653 N N . SER A 1 201 ? 12.548 4.301 -35.337 1.00 91.25 201 SER A N 1
ATOM 1654 C CA . SER A 1 201 ? 11.289 4.636 -34.673 1.00 91.25 201 SER A CA 1
ATOM 1655 C C . SER A 1 201 ? 11.504 5.783 -33.683 1.00 91.25 201 SER A C 1
ATOM 1657 O O . SER A 1 201 ? 12.559 6.411 -33.656 1.00 91.25 201 SER A O 1
ATOM 1659 N N . ASN A 1 202 ? 10.495 6.086 -32.871 1.00 91.81 202 ASN A N 1
ATOM 1660 C CA . ASN A 1 202 ? 10.586 7.086 -31.814 1.00 91.81 202 ASN A CA 1
ATOM 1661 C C . ASN A 1 202 ? 10.919 6.437 -30.451 1.00 91.81 202 ASN A C 1
ATOM 1663 O O . ASN A 1 202 ? 10.850 7.102 -29.421 1.00 91.81 202 ASN A O 1
ATOM 1667 N N . LEU A 1 203 ? 11.280 5.149 -30.400 1.00 93.00 203 LEU A N 1
ATOM 1668 C CA . LEU A 1 203 ? 11.669 4.469 -29.158 1.00 93.00 203 LEU A CA 1
ATOM 1669 C C . LEU A 1 203 ? 12.960 5.045 -28.548 1.00 93.00 203 LEU A C 1
ATOM 1671 O O . LEU A 1 203 ? 13.755 5.719 -29.200 1.00 93.00 203 LEU A O 1
ATOM 1675 N N . ILE A 1 204 ? 13.193 4.762 -27.264 1.00 91.50 204 ILE A N 1
ATOM 1676 C CA . ILE A 1 204 ? 14.385 5.247 -26.556 1.00 91.50 204 ILE A CA 1
ATOM 1677 C C . ILE A 1 204 ? 15.564 4.291 -26.798 1.00 91.50 204 ILE A C 1
ATOM 1679 O O . ILE A 1 204 ? 15.604 3.188 -26.242 1.00 91.50 204 ILE A O 1
ATOM 1683 N N . SER A 1 205 ? 16.554 4.734 -27.577 1.00 92.88 205 SER A N 1
ATOM 1684 C CA . SER A 1 205 ? 17.817 4.011 -27.789 1.00 92.88 205 SER A CA 1
ATOM 1685 C C . SER A 1 205 ? 18.593 3.818 -26.481 1.00 92.88 205 SER A C 1
ATOM 1687 O O . SER A 1 205 ? 18.726 4.734 -25.665 1.00 92.88 205 SER A O 1
ATOM 1689 N N . ALA A 1 206 ? 19.139 2.621 -26.284 1.00 92.50 206 ALA A N 1
ATOM 1690 C CA . ALA A 1 206 ? 19.929 2.263 -25.115 1.00 92.50 206 ALA A CA 1
ATOM 1691 C C . ALA A 1 206 ? 21.419 2.537 -25.366 1.00 92.50 206 ALA A C 1
ATOM 1693 O O . ALA A 1 206 ? 21.995 2.021 -26.318 1.00 92.50 206 ALA A O 1
ATOM 1694 N N . ARG A 1 207 ? 22.050 3.341 -24.501 1.00 91.62 207 ARG A N 1
ATOM 1695 C CA . ARG A 1 207 ? 23.442 3.796 -24.694 1.00 91.62 207 ARG A CA 1
ATOM 1696 C C . ARG A 1 207 ? 24.512 2.771 -24.308 1.00 91.62 207 ARG A C 1
ATOM 1698 O O . ARG A 1 207 ? 25.554 2.722 -24.941 1.00 91.62 207 ARG A O 1
ATOM 1705 N N . GLU A 1 208 ? 24.262 1.962 -23.280 1.00 90.88 208 GLU A N 1
ATOM 1706 C CA . GLU A 1 208 ? 25.280 1.095 -22.666 1.00 90.88 208 GLU A CA 1
ATOM 1707 C C . GLU A 1 208 ? 24.712 -0.266 -22.257 1.00 90.88 208 GLU A C 1
ATOM 1709 O O . GLU A 1 208 ? 23.577 -0.359 -21.782 1.00 90.88 208 GLU A O 1
ATOM 1714 N N . LEU A 1 209 ? 25.527 -1.317 -22.334 1.00 91.31 209 LEU A N 1
ATOM 1715 C CA . LEU A 1 209 ? 25.163 -2.666 -21.902 1.00 91.31 209 LEU A CA 1
ATOM 1716 C C . LEU A 1 209 ? 25.904 -3.054 -20.609 1.00 91.31 209 LEU A C 1
ATOM 1718 O O . LEU A 1 209 ? 26.742 -3.952 -20.587 1.00 91.31 209 LEU A O 1
ATOM 1722 N N . GLY A 1 210 ? 25.601 -2.354 -19.512 1.00 91.25 210 GLY A N 1
ATOM 1723 C CA . GLY A 1 210 ? 26.186 -2.631 -18.193 1.00 91.25 210 GLY A CA 1
ATOM 1724 C C . GLY A 1 210 ? 25.748 -3.974 -17.583 1.00 91.25 210 GLY A C 1
ATOM 1725 O O . GLY A 1 210 ? 24.721 -4.542 -17.962 1.00 91.25 210 GLY A O 1
ATOM 1726 N N . LYS A 1 211 ? 26.493 -4.458 -16.575 1.00 88.94 211 LYS A N 1
ATOM 1727 C CA . LYS A 1 211 ? 26.326 -5.790 -15.943 1.00 88.94 211 LYS A CA 1
ATOM 1728 C C . LYS A 1 211 ? 24.874 -6.136 -15.557 1.00 88.94 211 LYS A C 1
ATOM 1730 O O . LYS A 1 211 ? 24.426 -7.255 -15.784 1.00 88.94 211 LYS A O 1
ATOM 1735 N N . GLN A 1 212 ? 24.105 -5.176 -15.029 1.00 88.44 212 GLN A N 1
ATOM 1736 C CA . GLN A 1 212 ? 22.694 -5.397 -14.672 1.00 88.44 212 GLN A CA 1
ATOM 1737 C C . GLN A 1 212 ? 21.773 -5.595 -15.889 1.00 88.44 212 GLN A C 1
ATOM 1739 O O . GLN A 1 212 ? 20.838 -6.392 -15.821 1.00 88.44 212 GLN A O 1
ATOM 1744 N N . ARG A 1 213 ? 22.021 -4.887 -17.003 1.00 93.56 213 ARG A N 1
ATOM 1745 C CA . ARG A 1 213 ? 21.288 -5.095 -18.263 1.00 93.56 213 ARG A CA 1
ATOM 1746 C C . ARG A 1 213 ? 21.643 -6.461 -18.848 1.00 93.56 213 ARG A C 1
ATOM 1748 O O . ARG A 1 213 ? 20.732 -7.202 -19.187 1.00 93.56 213 ARG A O 1
ATOM 1755 N N . GLN A 1 214 ? 22.926 -6.839 -18.845 1.00 93.50 214 GLN A N 1
ATOM 1756 C CA . GLN A 1 214 ? 23.379 -8.165 -19.293 1.00 93.50 214 GLN A CA 1
ATOM 1757 C C . GLN A 1 214 ? 22.689 -9.307 -18.533 1.00 93.50 214 GLN A C 1
ATOM 1759 O O . GLN A 1 214 ? 22.148 -10.216 -19.157 1.00 93.50 214 GLN A O 1
ATOM 1764 N N . ALA A 1 215 ? 22.632 -9.227 -17.198 1.00 90.62 215 ALA A N 1
ATOM 1765 C CA . ALA A 1 215 ? 21.949 -10.222 -16.371 1.00 90.62 215 ALA A CA 1
ATOM 1766 C C . ALA A 1 215 ? 20.454 -10.354 -16.721 1.00 90.62 215 ALA A C 1
ATOM 1768 O O . ALA A 1 215 ? 19.958 -11.468 -16.880 1.00 90.62 215 ALA A O 1
ATOM 1769 N N . LYS A 1 216 ? 19.746 -9.229 -16.916 1.00 93.75 216 LYS A N 1
ATOM 1770 C CA . LYS A 1 216 ? 18.339 -9.245 -17.351 1.00 93.75 216 LYS A CA 1
ATOM 1771 C C . LYS A 1 216 ? 18.180 -9.818 -18.758 1.00 93.75 216 LYS A C 1
ATOM 1773 O O . LYS A 1 216 ? 17.276 -10.621 -18.959 1.00 93.75 216 LYS A O 1
ATOM 1778 N N . CYS A 1 217 ? 19.047 -9.454 -19.704 1.00 93.44 217 CYS A N 1
ATOM 1779 C CA . CYS A 1 217 ? 19.046 -10.030 -21.049 1.00 93.44 217 CYS A CA 1
ATOM 1780 C C . CYS A 1 217 ? 19.221 -11.551 -21.004 1.00 93.44 217 CYS A C 1
ATOM 1782 O O . CYS A 1 217 ? 18.429 -12.246 -21.622 1.00 93.44 217 CYS A O 1
ATOM 1784 N N . ASN A 1 218 ? 20.163 -12.081 -20.216 1.00 92.12 218 ASN A N 1
ATOM 1785 C CA . ASN A 1 218 ? 20.331 -13.529 -20.044 1.00 92.12 218 ASN A CA 1
ATOM 1786 C C . ASN A 1 218 ? 19.038 -14.205 -19.551 1.00 92.12 218 ASN A C 1
ATOM 1788 O O . ASN A 1 218 ? 18.598 -15.186 -20.145 1.00 92.12 218 ASN A O 1
ATOM 1792 N N . SER A 1 219 ? 18.366 -13.654 -18.530 1.00 90.50 219 SER A N 1
ATOM 1793 C CA . SER A 1 219 ? 17.062 -14.178 -18.082 1.00 90.50 219 SER A CA 1
ATOM 1794 C C . SER A 1 219 ? 15.986 -14.109 -19.174 1.00 90.50 219 SER A C 1
ATOM 1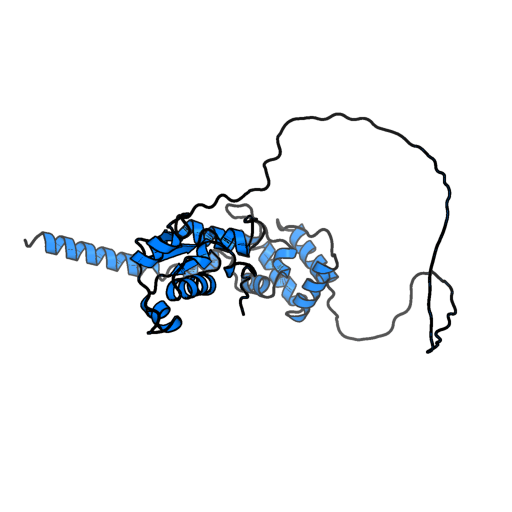796 O O . SER A 1 219 ? 15.184 -15.023 -19.318 1.00 90.50 219 SER A O 1
ATOM 1798 N N . ARG A 1 220 ? 15.969 -13.026 -19.956 1.00 93.38 220 ARG A N 1
ATOM 1799 C CA . ARG A 1 220 ? 15.012 -12.791 -21.048 1.00 93.38 220 ARG A CA 1
ATOM 1800 C C . ARG A 1 220 ? 15.257 -13.670 -22.283 1.00 93.38 220 ARG A C 1
ATOM 1802 O O . ARG A 1 220 ? 14.298 -13.977 -22.988 1.00 93.38 220 ARG A O 1
ATOM 1809 N N . LEU A 1 221 ? 16.502 -14.075 -22.528 1.00 91.88 221 LEU A N 1
ATOM 1810 C CA . LEU A 1 221 ? 16.906 -14.994 -23.598 1.00 91.88 221 LEU A CA 1
ATOM 1811 C C . LEU A 1 221 ? 16.674 -16.464 -23.217 1.00 91.88 221 LEU A C 1
ATOM 1813 O O . LEU A 1 221 ? 16.324 -17.266 -24.074 1.00 91.88 221 LEU A O 1
ATOM 1817 N N . ALA A 1 222 ? 16.761 -16.799 -21.925 1.00 88.31 222 ALA A N 1
ATOM 1818 C CA . ALA A 1 222 ? 16.349 -18.108 -21.411 1.00 88.31 222 ALA A CA 1
ATOM 1819 C C . ALA A 1 222 ? 14.824 -18.343 -21.500 1.00 88.31 222 ALA A C 1
ATOM 1821 O O . ALA A 1 222 ? 14.381 -19.483 -21.595 1.00 88.31 222 ALA A O 1
ATOM 1822 N N . GLU A 1 223 ? 14.011 -17.280 -21.477 1.00 85.94 223 GLU A N 1
ATOM 1823 C CA . GLU A 1 223 ? 12.547 -17.362 -21.632 1.00 85.94 223 GLU A CA 1
ATOM 1824 C C . GLU A 1 223 ? 12.082 -17.499 -23.087 1.00 85.94 223 GLU A C 1
ATOM 1826 O O . GLU A 1 223 ? 11.051 -18.119 -23.346 1.00 85.94 223 GLU A O 1
ATOM 1831 N N . ARG A 1 224 ? 12.774 -16.845 -24.028 1.00 87.44 224 ARG A N 1
ATOM 1832 C CA . ARG A 1 224 ? 12.454 -16.870 -25.462 1.00 87.44 224 ARG A CA 1
ATOM 1833 C C . ARG A 1 224 ? 13.711 -16.532 -26.286 1.00 87.44 224 ARG A C 1
ATOM 1835 O O . ARG A 1 224 ? 14.418 -15.591 -25.914 1.00 87.44 224 ARG A O 1
ATOM 1842 N N . PRO A 1 225 ? 13.975 -17.246 -27.396 1.00 88.38 225 PRO A N 1
ATOM 1843 C CA . PRO A 1 225 ? 15.194 -17.073 -28.187 1.00 88.38 225 PRO A CA 1
ATOM 1844 C C . PRO A 1 225 ? 15.151 -15.779 -29.025 1.00 88.38 225 PRO A C 1
ATOM 1846 O O . PRO A 1 225 ? 14.108 -15.117 -29.108 1.00 88.38 225 PRO A O 1
ATOM 1849 N N . LEU A 1 226 ? 16.286 -15.384 -29.618 1.00 87.75 226 LEU A N 1
ATOM 1850 C CA . LEU A 1 226 ? 16.470 -14.062 -30.246 1.00 87.75 226 LEU A CA 1
ATOM 1851 C C . LEU A 1 226 ? 15.450 -13.758 -31.344 1.00 87.75 226 LEU A C 1
ATOM 1853 O O . LEU A 1 226 ? 14.947 -12.642 -31.449 1.00 87.75 226 LEU A O 1
ATOM 1857 N N . GLU A 1 227 ? 15.117 -14.766 -32.140 1.00 87.69 227 GLU A N 1
ATOM 1858 C CA . GLU A 1 227 ? 14.256 -14.660 -33.316 1.00 87.69 227 GLU A CA 1
ATOM 1859 C C . GLU A 1 227 ? 12.829 -14.266 -32.905 1.00 87.69 227 GLU A C 1
ATOM 1861 O O . GLU A 1 227 ? 12.109 -13.609 -33.652 1.00 87.69 227 GLU A O 1
ATOM 1866 N N . LYS A 1 228 ? 12.424 -14.613 -31.675 1.00 89.44 228 LYS A N 1
ATOM 1867 C CA . LYS A 1 228 ? 11.145 -14.195 -31.084 1.00 89.44 228 LYS A CA 1
ATOM 1868 C C . LYS A 1 228 ? 11.191 -12.797 -30.467 1.00 89.44 228 LYS A C 1
ATOM 1870 O O . LYS A 1 228 ? 10.138 -12.191 -30.283 1.00 89.44 228 LYS A O 1
ATOM 1875 N N . TRP A 1 229 ? 12.372 -12.252 -30.178 1.00 93.50 229 TRP A N 1
ATOM 1876 C CA . TRP A 1 229 ? 12.522 -10.860 -29.742 1.00 93.50 229 TRP A CA 1
ATOM 1877 C C . TRP A 1 229 ? 12.392 -9.852 -30.890 1.00 93.50 229 TRP A C 1
ATOM 1879 O O . TRP A 1 229 ? 11.963 -8.725 -30.642 1.00 93.50 229 TRP A O 1
ATOM 1889 N N . GLU A 1 230 ? 12.671 -10.249 -32.137 1.00 93.06 230 GLU A N 1
ATOM 1890 C CA . GLU A 1 230 ? 12.481 -9.373 -33.303 1.00 93.06 230 GLU A CA 1
ATOM 1891 C C . GLU A 1 230 ? 11.005 -8.965 -33.475 1.00 93.06 230 GLU A C 1
ATOM 1893 O O . GLU A 1 230 ? 10.704 -7.784 -33.656 1.00 93.06 230 GLU A O 1
ATOM 1898 N N . GLU A 1 231 ? 10.066 -9.902 -33.295 1.00 93.19 231 GLU A N 1
ATOM 1899 C CA . GLU A 1 231 ? 8.624 -9.616 -33.293 1.00 93.19 231 GLU A CA 1
ATOM 1900 C C . GLU A 1 231 ? 8.230 -8.644 -32.165 1.00 93.19 231 GLU A C 1
ATOM 1902 O O . GLU A 1 231 ? 7.522 -7.663 -32.406 1.00 93.19 231 GLU A O 1
ATOM 1907 N N . VAL A 1 232 ? 8.742 -8.858 -30.945 1.00 94.50 232 VAL A N 1
ATOM 1908 C CA . VAL A 1 232 ? 8.472 -7.991 -29.783 1.00 94.50 232 VAL A CA 1
ATOM 1909 C C . VAL A 1 232 ? 8.926 -6.554 -30.053 1.00 94.50 232 VAL A C 1
ATOM 1911 O O . VAL A 1 232 ? 8.164 -5.614 -29.827 1.00 94.50 232 VAL A O 1
ATOM 1914 N N . PHE A 1 233 ? 10.149 -6.356 -30.552 1.00 95.25 233 PHE A N 1
ATOM 1915 C CA . PHE A 1 233 ? 10.682 -5.014 -30.805 1.00 95.25 233 PHE A CA 1
ATOM 1916 C C . PHE A 1 233 ? 10.040 -4.353 -32.032 1.00 95.25 233 PHE A C 1
ATOM 1918 O O . PHE A 1 233 ? 9.769 -3.150 -32.005 1.00 95.25 233 PHE A O 1
ATOM 1925 N N . SER A 1 234 ? 9.684 -5.136 -33.055 1.00 93.69 234 SER A N 1
ATOM 1926 C CA . SER A 1 234 ? 8.875 -4.672 -34.186 1.00 93.69 234 SER A CA 1
ATOM 1927 C C . SER A 1 234 ? 7.508 -4.142 -33.733 1.00 93.69 234 SER A C 1
ATOM 1929 O O . SER A 1 234 ? 7.095 -3.055 -34.145 1.00 93.69 234 SER A O 1
ATOM 1931 N N . LEU A 1 235 ? 6.826 -4.850 -32.826 1.00 92.81 235 LEU A N 1
ATOM 1932 C CA . LEU A 1 235 ? 5.562 -4.406 -32.233 1.00 92.81 235 LEU A CA 1
ATOM 1933 C C . LEU A 1 235 ? 5.734 -3.181 -31.324 1.00 92.81 235 LEU A C 1
ATOM 1935 O O . LEU A 1 235 ? 4.890 -2.285 -31.369 1.00 92.81 235 LEU A O 1
ATOM 1939 N N . CYS A 1 236 ? 6.819 -3.084 -30.547 1.00 93.06 236 CYS A N 1
ATOM 1940 C CA . CYS A 1 236 ? 7.144 -1.869 -29.790 1.00 93.06 236 CYS A CA 1
ATOM 1941 C C . CYS A 1 236 ? 7.275 -0.640 -30.701 1.00 93.06 236 CYS A C 1
ATOM 1943 O O . CYS A 1 236 ? 6.707 0.401 -30.383 1.00 93.06 236 CYS A O 1
ATOM 1945 N N . ALA A 1 237 ? 7.976 -0.767 -31.831 1.00 93.69 237 ALA A N 1
ATOM 1946 C CA . ALA A 1 237 ? 8.193 0.331 -32.774 1.00 93.69 237 ALA A CA 1
ATOM 1947 C C . ALA A 1 237 ? 6.913 0.743 -33.526 1.00 93.69 237 ALA A C 1
ATOM 1949 O O . ALA A 1 237 ? 6.744 1.913 -33.857 1.00 93.69 237 ALA A O 1
ATOM 1950 N N . ARG A 1 238 ? 6.009 -0.211 -33.796 1.00 91.56 238 ARG A N 1
ATOM 1951 C CA . ARG A 1 238 ? 4.768 0.015 -34.562 1.00 91.56 238 ARG A CA 1
ATOM 1952 C C . ARG A 1 238 ? 3.559 0.402 -33.712 1.00 91.56 238 ARG A C 1
ATOM 1954 O O . ARG A 1 238 ? 2.599 0.934 -34.255 1.00 91.56 238 ARG A O 1
ATOM 1961 N N . THR A 1 239 ? 3.560 0.114 -32.411 1.00 93.19 239 THR A N 1
ATOM 1962 C CA . THR A 1 239 ? 2.404 0.392 -31.545 1.00 93.19 239 THR A CA 1
ATOM 1963 C C . THR A 1 239 ? 2.402 1.865 -31.120 1.00 93.19 239 THR A C 1
ATOM 1965 O O . THR A 1 239 ? 3.288 2.247 -30.348 1.00 93.19 239 THR A O 1
ATOM 1968 N N . PRO A 1 240 ? 1.385 2.673 -31.488 1.00 90.75 240 PRO A N 1
ATOM 1969 C CA . PRO A 1 240 ? 1.353 4.113 -31.208 1.00 90.75 240 PRO A CA 1
ATOM 1970 C C . PRO A 1 240 ? 1.644 4.452 -29.739 1.00 90.75 240 PRO A C 1
ATOM 1972 O O . PRO A 1 240 ? 2.522 5.253 -29.428 1.00 90.75 240 PRO A O 1
ATOM 1975 N N . PHE A 1 241 ? 0.980 3.757 -28.807 1.00 92.19 241 PHE A N 1
ATOM 1976 C CA . PHE A 1 241 ? 1.155 3.990 -27.372 1.00 92.19 241 PHE A CA 1
ATOM 1977 C C . PHE A 1 241 ? 2.589 3.730 -26.878 1.00 92.19 241 PHE A C 1
ATOM 1979 O O . PHE A 1 241 ? 3.055 4.450 -26.000 1.00 92.19 241 PHE A O 1
ATOM 1986 N N . LEU A 1 242 ? 3.282 2.718 -27.413 1.00 92.94 242 LEU A N 1
ATOM 1987 C CA . LEU A 1 242 ? 4.654 2.372 -27.012 1.00 92.94 242 LEU A CA 1
ATOM 1988 C C . LEU A 1 242 ? 5.690 3.307 -27.655 1.00 92.94 242 LEU A C 1
ATOM 1990 O O . LEU A 1 242 ? 6.754 3.526 -27.077 1.00 92.94 242 LEU A O 1
ATOM 1994 N N . ASN A 1 243 ? 5.353 3.885 -28.809 1.00 91.31 243 ASN A N 1
ATOM 1995 C CA . ASN A 1 243 ? 6.201 4.767 -29.606 1.00 91.31 243 ASN A CA 1
ATOM 1996 C C . ASN A 1 243 ? 5.993 6.273 -29.303 1.00 91.31 243 ASN A C 1
ATOM 1998 O O . ASN A 1 243 ? 6.552 7.127 -29.986 1.00 91.31 243 ASN A O 1
ATOM 2002 N N . GLY A 1 244 ? 5.214 6.627 -28.271 1.00 88.12 244 GLY A N 1
ATOM 2003 C CA . GLY A 1 244 ? 5.036 8.015 -27.807 1.00 88.12 244 GLY A CA 1
ATOM 2004 C C . GLY A 1 244 ? 3.693 8.675 -28.116 1.00 88.12 244 GLY A C 1
ATOM 2005 O O . GLY A 1 244 ? 3.436 9.760 -27.603 1.00 88.12 244 GLY A O 1
ATOM 2006 N N . GLU A 1 245 ? 2.805 8.037 -28.881 1.00 87.00 245 GLU A N 1
ATOM 2007 C CA . GLU A 1 245 ? 1.478 8.572 -29.227 1.00 87.00 245 GLU A CA 1
ATOM 2008 C C . GLU A 1 245 ? 0.468 8.330 -28.089 1.00 87.00 245 GLU A C 1
ATOM 2010 O O . GLU A 1 245 ? -0.508 7.569 -28.173 1.00 87.00 245 GLU A O 1
ATOM 2015 N N . ASN A 1 246 ? 0.741 8.973 -26.958 1.00 87.38 246 ASN A N 1
ATOM 2016 C CA . ASN A 1 246 ? -0.095 8.986 -25.769 1.00 87.38 246 ASN A CA 1
ATOM 2017 C C . ASN A 1 246 ? -0.019 10.361 -25.081 1.00 87.38 246 ASN A C 1
ATOM 2019 O O . ASN A 1 246 ? 0.880 11.153 -25.347 1.00 87.38 246 ASN A O 1
ATOM 2023 N N . ALA A 1 247 ? -0.974 10.649 -24.194 1.00 81.12 247 ALA A N 1
ATOM 2024 C CA . ALA A 1 247 ? -1.136 11.979 -23.598 1.00 81.12 247 ALA A CA 1
ATOM 2025 C C . ALA A 1 247 ? 0.054 12.451 -22.735 1.00 81.12 247 ALA A C 1
ATOM 2027 O O . ALA A 1 247 ? 0.159 13.640 -22.461 1.00 81.12 247 ALA A O 1
ATOM 2028 N N . SER A 1 248 ? 0.940 11.545 -22.308 1.00 84.31 248 SER A N 1
ATOM 2029 C CA . SER A 1 248 ? 2.141 11.867 -21.527 1.00 84.31 248 SER A CA 1
ATOM 2030 C C . SER A 1 248 ? 3.439 11.815 -22.341 1.00 84.31 248 SER A C 1
ATOM 2032 O O . SER A 1 248 ? 4.515 11.971 -21.765 1.00 84.31 248 SER A O 1
ATOM 2034 N N . GLY A 1 249 ? 3.372 11.555 -23.654 1.00 88.75 249 GLY A N 1
ATOM 2035 C CA . GLY A 1 249 ? 4.551 11.364 -24.503 1.00 88.75 249 GLY A CA 1
ATOM 2036 C C . GLY A 1 249 ? 5.452 10.203 -24.060 1.00 88.75 249 GLY A C 1
ATOM 2037 O O . GLY A 1 249 ? 6.645 10.203 -24.362 1.00 88.75 249 GLY A O 1
ATOM 2038 N N . TRP A 1 250 ? 4.926 9.231 -23.301 1.00 92.69 250 TRP A N 1
ATOM 2039 C CA . TRP A 1 250 ? 5.716 8.125 -22.757 1.00 92.69 250 TRP A CA 1
ATOM 2040 C C . TRP A 1 250 ? 6.156 7.163 -23.862 1.00 92.69 250 TRP A C 1
ATOM 2042 O O . TRP A 1 250 ? 5.353 6.785 -24.712 1.00 92.69 250 TRP A O 1
ATOM 2052 N N . ARG A 1 251 ? 7.417 6.727 -23.832 1.00 93.62 251 ARG A N 1
ATOM 2053 C CA . ARG A 1 251 ? 8.020 5.869 -24.862 1.00 93.62 251 ARG A CA 1
ATOM 2054 C C . ARG A 1 251 ? 8.655 4.656 -24.200 1.00 93.62 251 ARG A C 1
ATOM 2056 O O . ARG A 1 251 ? 9.292 4.788 -23.152 1.00 93.62 251 ARG A O 1
ATOM 2063 N N . ALA A 1 252 ? 8.498 3.483 -24.804 1.00 94.06 252 ALA A N 1
ATOM 2064 C CA . ALA A 1 252 ? 9.125 2.271 -24.302 1.00 94.06 252 ALA A CA 1
ATOM 2065 C C . ALA A 1 252 ? 10.658 2.381 -24.392 1.00 94.06 252 ALA A C 1
ATOM 2067 O O . ALA A 1 252 ? 11.219 2.861 -25.380 1.00 94.06 252 ALA A O 1
ATOM 2068 N N . SER A 1 253 ? 11.333 1.931 -23.334 1.00 95.81 253 SER A N 1
ATOM 2069 C CA . SER A 1 253 ? 12.791 1.871 -23.238 1.00 95.81 253 SER A CA 1
ATOM 2070 C C . SER A 1 253 ? 13.272 0.427 -23.135 1.00 95.81 253 SER A C 1
ATOM 2072 O O . SER A 1 253 ? 12.524 -0.463 -22.715 1.00 95.81 253 SER A O 1
ATOM 2074 N N . PHE A 1 254 ? 14.550 0.205 -23.446 1.00 96.19 254 PHE A N 1
ATOM 2075 C CA . PHE A 1 254 ? 15.177 -1.108 -23.307 1.00 96.19 254 PHE A CA 1
ATOM 2076 C C . PHE A 1 254 ? 15.039 -1.675 -21.886 1.00 96.19 254 PHE A C 1
ATOM 2078 O O . PHE A 1 254 ? 14.619 -2.815 -21.708 1.00 96.19 254 PHE A O 1
ATOM 2085 N N . ASP A 1 255 ? 15.297 -0.857 -20.858 1.00 94.31 255 ASP A N 1
ATOM 2086 C CA . ASP A 1 255 ? 15.157 -1.274 -19.456 1.00 94.31 255 ASP A CA 1
ATOM 2087 C C . ASP A 1 255 ? 13.729 -1.662 -19.085 1.00 94.31 255 ASP A C 1
ATOM 2089 O O . ASP A 1 255 ? 13.543 -2.524 -18.226 1.00 94.31 255 ASP A O 1
ATOM 2093 N N . TRP A 1 256 ? 12.726 -1.031 -19.708 1.00 96.00 256 TRP A N 1
ATOM 2094 C CA . TRP A 1 256 ? 11.324 -1.374 -19.500 1.00 96.00 256 TRP A CA 1
ATOM 2095 C C . TRP A 1 256 ? 10.982 -2.719 -20.140 1.00 96.00 256 TRP A C 1
ATOM 2097 O O . TRP A 1 256 ? 10.393 -3.563 -19.462 1.00 96.00 256 TRP A O 1
ATOM 2107 N N . ILE A 1 257 ? 11.362 -2.956 -21.400 1.00 95.81 257 ILE A N 1
ATOM 2108 C CA . ILE A 1 257 ? 10.976 -4.193 -22.096 1.00 95.81 257 ILE A CA 1
ATOM 2109 C C . ILE A 1 257 ? 11.679 -5.431 -21.510 1.00 95.81 257 ILE A C 1
ATOM 2111 O O . ILE A 1 257 ? 11.045 -6.476 -21.385 1.00 95.81 257 ILE A O 1
ATOM 2115 N N . ILE A 1 258 ? 12.931 -5.307 -21.044 1.00 95.50 258 ILE A N 1
ATOM 2116 C CA . ILE A 1 258 ? 13.659 -6.415 -20.391 1.00 95.50 258 ILE A CA 1
ATOM 2117 C C . ILE A 1 258 ? 13.377 -6.551 -18.884 1.00 95.50 258 ILE A C 1
ATOM 2119 O O . ILE A 1 258 ? 13.904 -7.471 -18.251 1.00 95.50 258 ILE A O 1
ATOM 2123 N N . ALA A 1 259 ? 12.591 -5.649 -18.277 1.00 89.31 259 ALA A N 1
ATOM 2124 C CA . ALA A 1 259 ? 12.425 -5.556 -16.820 1.00 89.31 259 ALA A CA 1
ATOM 2125 C C . ALA A 1 259 ? 11.922 -6.852 -16.163 1.00 89.31 259 ALA A C 1
ATOM 2127 O O . ALA A 1 259 ? 12.323 -7.167 -15.042 1.00 89.31 259 ALA A O 1
ATOM 2128 N N . ASN A 1 260 ? 11.025 -7.568 -16.841 1.00 89.75 260 ASN A N 1
ATOM 2129 C CA . ASN A 1 260 ? 10.379 -8.799 -16.394 1.00 89.75 260 ASN A CA 1
ATOM 2130 C C . ASN A 1 260 ? 9.983 -9.663 -17.607 1.00 89.75 260 ASN A C 1
ATOM 2132 O O . ASN A 1 260 ? 10.115 -9.234 -18.752 1.00 89.75 260 ASN A O 1
ATOM 2136 N N . SER A 1 261 ? 9.482 -10.867 -17.338 1.00 84.44 261 SER A N 1
ATOM 2137 C CA . SER A 1 261 ? 8.907 -11.792 -18.322 1.00 84.44 261 SER A CA 1
ATOM 2138 C C . SER A 1 261 ? 7.707 -11.212 -19.076 1.00 84.44 261 SER A C 1
ATOM 2140 O O . SER A 1 261 ? 7.546 -11.428 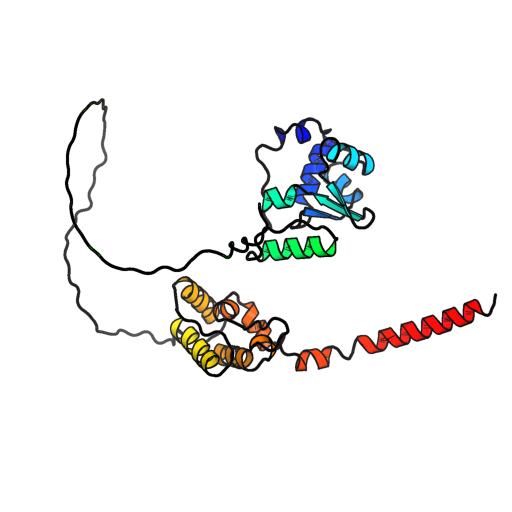-20.280 1.00 84.44 261 SER A O 1
ATOM 2142 N N . ASP A 1 262 ? 6.860 -10.479 -18.351 1.00 89.81 262 ASP A N 1
ATOM 2143 C CA . ASP A 1 262 ? 5.501 -10.141 -18.771 1.00 89.81 262 ASP A CA 1
ATOM 2144 C C . ASP A 1 262 ? 5.436 -9.041 -19.824 1.00 89.81 262 ASP A C 1
ATOM 2146 O O . ASP A 1 262 ? 4.483 -8.999 -20.594 1.00 89.81 262 ASP A O 1
ATOM 2150 N N . ASN A 1 263 ? 6.371 -8.086 -19.822 1.00 92.19 263 ASN A N 1
ATOM 2151 C CA . ASN A 1 263 ? 6.246 -6.905 -20.678 1.00 92.19 263 ASN A CA 1
ATOM 2152 C C . ASN A 1 263 ? 6.288 -7.290 -22.164 1.00 92.19 263 ASN A C 1
ATOM 2154 O O . ASN A 1 263 ? 5.449 -6.817 -22.926 1.00 92.19 263 ASN A O 1
ATOM 2158 N N . ALA A 1 264 ? 7.158 -8.228 -22.550 1.00 91.69 264 ALA A N 1
ATOM 2159 C CA . ALA A 1 264 ? 7.165 -8.808 -23.892 1.00 91.69 264 ALA A CA 1
ATOM 2160 C C . ALA A 1 264 ? 5.859 -9.557 -24.223 1.00 91.69 264 ALA A C 1
ATOM 2162 O O . ALA A 1 264 ? 5.328 -9.402 -25.319 1.00 91.69 264 ALA A O 1
ATOM 2163 N N . VAL A 1 265 ? 5.291 -10.301 -23.264 1.00 92.00 265 VAL A N 1
ATOM 2164 C CA . VAL A 1 265 ? 3.997 -10.990 -23.439 1.00 92.00 265 VAL A CA 1
ATOM 2165 C C . VAL A 1 265 ? 2.873 -9.978 -23.688 1.00 92.00 265 VAL A C 1
ATOM 2167 O O . VAL A 1 265 ? 2.139 -10.116 -24.659 1.00 92.00 265 VAL A O 1
ATOM 2170 N N . LYS A 1 266 ? 2.803 -8.893 -22.903 1.00 89.69 266 LYS A N 1
ATOM 2171 C CA . LYS A 1 266 ? 1.806 -7.815 -23.069 1.00 89.69 266 LYS A CA 1
ATOM 2172 C C . LYS A 1 266 ? 1.908 -7.110 -24.425 1.00 89.69 266 LYS A C 1
ATOM 2174 O O . LYS A 1 266 ? 0.893 -6.643 -24.945 1.00 89.69 266 LYS A O 1
ATOM 2179 N N . VAL A 1 267 ? 3.117 -7.013 -24.981 1.00 92.56 267 VAL A N 1
ATOM 2180 C CA . VAL A 1 267 ? 3.356 -6.481 -26.330 1.00 92.56 267 VAL A CA 1
ATOM 2181 C C . VAL A 1 267 ? 2.838 -7.453 -27.395 1.00 92.56 267 VAL A C 1
ATOM 2183 O O . VAL A 1 267 ? 2.050 -7.031 -28.236 1.00 92.56 267 VAL A O 1
ATOM 2186 N N . LEU A 1 268 ? 3.186 -8.744 -27.316 1.00 91.00 268 LEU A N 1
ATOM 2187 C CA . LEU A 1 268 ? 2.725 -9.789 -28.249 1.00 91.00 268 LEU A CA 1
ATOM 2188 C C . LEU A 1 268 ? 1.194 -9.970 -28.228 1.00 91.00 268 LEU A C 1
ATOM 2190 O O . LEU A 1 268 ? 0.552 -10.040 -29.273 1.00 91.00 268 LEU A O 1
ATOM 2194 N N . GLU A 1 269 ? 0.580 -9.950 -27.042 1.00 88.56 269 GLU A N 1
ATOM 2195 C CA . GLU A 1 269 ? -0.882 -9.955 -26.867 1.00 88.56 269 GLU A CA 1
ATOM 2196 C C . GLU A 1 269 ? -1.563 -8.705 -27.463 1.00 88.56 269 GLU A C 1
ATOM 2198 O O . GLU A 1 269 ? -2.783 -8.673 -27.621 1.00 88.56 269 GLU A O 1
ATOM 2203 N N . GLY A 1 270 ? -0.805 -7.650 -27.785 1.00 89.38 270 GLY A N 1
ATOM 2204 C CA . GLY A 1 270 ? -1.341 -6.385 -28.276 1.00 89.38 270 GLY A CA 1
ATOM 2205 C C . GLY A 1 270 ? -2.104 -5.593 -27.212 1.00 89.38 270 GLY A C 1
ATOM 2206 O O . GLY A 1 270 ? -2.980 -4.806 -27.559 1.00 89.38 270 GLY A O 1
ATOM 2207 N N . LYS A 1 271 ? -1.786 -5.745 -25.914 1.00 87.81 271 LYS A N 1
ATOM 2208 C CA . LYS A 1 271 ? -2.480 -5.018 -24.825 1.00 87.81 271 LYS A CA 1
ATOM 2209 C C . LYS A 1 271 ? -2.382 -3.493 -24.949 1.00 87.81 271 LYS A C 1
ATOM 2211 O O . LYS A 1 271 ? -3.219 -2.792 -24.388 1.00 87.81 271 LYS A O 1
ATOM 2216 N N . TYR A 1 272 ? -1.393 -2.994 -25.688 1.00 86.62 272 TYR A N 1
ATOM 2217 C CA . TYR A 1 272 ? -1.160 -1.571 -25.959 1.00 86.62 272 TYR A CA 1
ATOM 2218 C C . TYR A 1 272 ? -1.717 -1.097 -27.316 1.00 86.62 272 TYR A C 1
ATOM 2220 O O . TYR A 1 272 ? -1.667 0.097 -27.614 1.00 86.62 272 TYR A O 1
ATOM 2228 N N . ASP A 1 273 ? -2.266 -2.008 -28.124 1.00 83.44 273 ASP A N 1
ATOM 2229 C CA . ASP A 1 273 ? -2.884 -1.703 -29.411 1.00 83.44 273 ASP A CA 1
ATOM 2230 C C . ASP A 1 273 ? -4.367 -1.339 -29.227 1.00 83.44 273 ASP A C 1
ATOM 2232 O O . ASP A 1 273 ? -5.232 -2.173 -28.933 1.00 83.44 273 ASP A O 1
ATOM 2236 N N . LYS A 1 274 ? -4.670 -0.051 -29.417 1.00 72.31 274 LYS A N 1
ATOM 2237 C CA . LYS A 1 274 ? -6.027 0.495 -29.287 1.00 72.31 274 LYS A CA 1
ATOM 2238 C C . LYS A 1 274 ? -6.994 -0.051 -30.347 1.00 72.31 274 LYS A C 1
ATOM 2240 O O . LYS A 1 274 ? -8.201 -0.007 -30.112 1.00 72.31 274 LYS A O 1
ATOM 2245 N N . THR A 1 275 ? -6.511 -0.571 -31.480 1.00 63.28 275 THR A N 1
ATOM 2246 C CA . THR A 1 275 ? -7.383 -1.137 -32.526 1.00 63.28 275 THR A CA 1
ATOM 2247 C C . THR A 1 275 ? -8.025 -2.446 -32.059 1.00 63.28 275 THR A C 1
ATOM 2249 O O . THR A 1 275 ? -9.247 -2.587 -32.135 1.00 63.28 275 THR A O 1
ATOM 2252 N N . LYS A 1 276 ? -7.242 -3.340 -31.435 1.00 58.62 276 LYS A N 1
ATOM 2253 C CA . LYS A 1 276 ? -7.729 -4.582 -30.806 1.00 58.62 276 LYS A CA 1
ATOM 2254 C C . LYS A 1 276 ? -8.654 -4.322 -29.615 1.00 58.62 276 LYS A C 1
ATOM 2256 O O . LYS A 1 276 ? -9.689 -4.974 -29.487 1.00 58.62 276 LYS A O 1
ATOM 2261 N N . GLN A 1 277 ? -8.340 -3.340 -28.761 1.00 57.22 277 GLN A N 1
ATOM 2262 C CA . GLN A 1 277 ? -9.206 -3.001 -27.618 1.00 57.22 277 GLN A CA 1
ATOM 2263 C C . GLN A 1 277 ? -10.614 -2.554 -28.053 1.00 57.22 277 GLN A C 1
ATOM 2265 O O . GLN A 1 277 ? -11.601 -2.876 -27.388 1.00 57.22 277 GLN A O 1
ATOM 2270 N N . ARG A 1 278 ? -10.729 -1.858 -29.193 1.00 54.62 278 ARG A N 1
ATOM 2271 C CA . ARG A 1 278 ? -12.011 -1.354 -29.711 1.00 54.62 278 ARG A CA 1
ATOM 2272 C C . ARG A 1 278 ? -12.956 -2.471 -30.172 1.00 54.62 278 ARG A C 1
ATOM 2274 O O . ARG A 1 278 ? -14.163 -2.304 -30.041 1.00 54.62 278 ARG A O 1
ATOM 2281 N N . GLN A 1 279 ? -12.429 -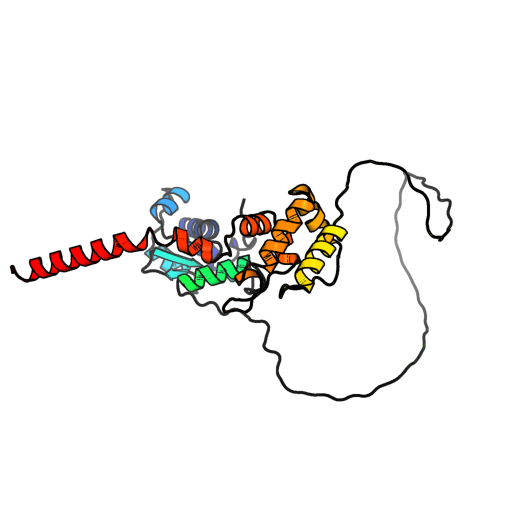3.613 -30.627 1.00 51.94 279 GLN A N 1
ATOM 2282 C CA . GLN A 1 279 ? -13.234 -4.787 -31.001 1.00 51.94 279 GLN A CA 1
ATOM 2283 C C . GLN A 1 279 ? -13.796 -5.551 -29.788 1.00 51.94 279 GLN A C 1
ATOM 2285 O O . GLN A 1 279 ? -14.891 -6.094 -29.873 1.00 51.94 279 GLN A O 1
ATOM 2290 N N . MET A 1 280 ? -13.103 -5.557 -28.641 1.00 48.72 280 MET A N 1
ATOM 2291 C CA . MET A 1 280 ? -13.634 -6.153 -27.400 1.00 48.72 280 MET A CA 1
ATOM 2292 C C . MET A 1 280 ? -14.588 -5.221 -26.629 1.00 48.72 280 MET A C 1
ATOM 2294 O O . MET A 1 280 ? -15.418 -5.692 -25.850 1.00 48.72 280 MET A O 1
ATOM 2298 N N . GLY A 1 281 ? -14.482 -3.902 -26.819 1.00 44.25 281 GLY A N 1
ATOM 2299 C CA . GLY A 1 281 ? -15.249 -2.908 -26.056 1.00 44.25 281 GLY A CA 1
ATOM 2300 C C . GLY A 1 281 ? -16.713 -2.721 -26.478 1.00 44.25 281 GLY A C 1
ATOM 2301 O O . GLY A 1 281 ? -17.514 -2.238 -25.680 1.00 44.25 281 GLY A O 1
ATOM 2302 N N . THR A 1 282 ? -17.095 -3.102 -27.699 1.00 39.84 282 THR A N 1
ATOM 2303 C CA . THR A 1 282 ? -18.433 -2.823 -28.262 1.00 39.84 282 THR A CA 1
ATOM 2304 C C . THR A 1 282 ? -19.558 -3.688 -27.687 1.00 39.84 282 THR A C 1
ATOM 2306 O O . THR A 1 282 ? -20.720 -3.304 -27.787 1.00 39.84 282 THR A O 1
ATOM 2309 N N . SER A 1 283 ? -19.248 -4.819 -27.044 1.00 43.50 283 SER A N 1
ATOM 2310 C CA . SER A 1 283 ? -20.267 -5.760 -26.552 1.00 43.50 283 SER A CA 1
ATOM 2311 C C . SER A 1 283 ? -20.928 -5.346 -25.224 1.00 43.50 283 SER A C 1
ATOM 2313 O O . SER A 1 283 ? -22.112 -5.608 -25.025 1.00 43.50 283 SER A O 1
ATOM 2315 N N . LYS A 1 284 ? -20.205 -4.685 -24.305 1.00 44.53 284 LYS A N 1
ATOM 2316 C CA . LYS A 1 284 ? -20.697 -4.465 -22.925 1.00 44.53 284 LYS A CA 1
ATOM 2317 C C . LYS A 1 284 ? -21.567 -3.221 -22.726 1.00 44.53 284 LYS A C 1
ATOM 2319 O O . LYS A 1 284 ? -22.370 -3.195 -21.798 1.00 44.53 284 LYS A O 1
ATOM 2324 N N . THR A 1 285 ? -21.423 -2.192 -23.559 1.00 43.03 285 THR A N 1
ATOM 2325 C CA . THR A 1 285 ? -22.062 -0.887 -23.299 1.00 43.03 285 THR A CA 1
ATOM 2326 C C . THR A 1 285 ? -23.513 -0.821 -23.786 1.00 43.03 285 THR A C 1
ATOM 2328 O O . THR A 1 285 ? -24.330 -0.151 -23.159 1.00 43.03 285 THR A O 1
ATOM 2331 N N . ALA A 1 286 ? -23.860 -1.539 -24.861 1.00 46.09 286 ALA A N 1
ATOM 2332 C CA . ALA A 1 286 ? -25.189 -1.471 -25.480 1.00 46.09 286 ALA A CA 1
ATOM 2333 C C . ALA A 1 286 ? -26.319 -1.981 -24.562 1.00 46.09 286 ALA A C 1
ATOM 2335 O O . ALA A 1 286 ? -27.368 -1.349 -24.466 1.00 46.09 286 ALA A O 1
ATOM 2336 N N . GLY A 1 287 ? -26.093 -3.083 -23.836 1.00 47.00 287 GLY A N 1
ATOM 2337 C CA . GLY A 1 287 ? -27.116 -3.676 -22.964 1.00 47.00 287 GLY A CA 1
ATOM 2338 C C . GLY A 1 287 ? -27.477 -2.828 -21.737 1.00 47.00 287 GLY A C 1
ATOM 2339 O O . GLY A 1 287 ? -28.596 -2.917 -21.240 1.00 47.00 287 GLY A O 1
ATOM 2340 N N . ASN A 1 288 ? -26.557 -1.985 -21.254 1.00 50.16 288 ASN A N 1
ATOM 2341 C CA . ASN A 1 288 ? -26.761 -1.248 -20.004 1.00 50.16 288 ASN A CA 1
ATOM 2342 C C . ASN A 1 288 ? -27.595 0.034 -20.194 1.00 50.16 288 ASN A C 1
ATOM 2344 O O . ASN A 1 288 ? -28.347 0.413 -19.301 1.00 50.16 288 ASN A O 1
ATOM 2348 N N . TRP A 1 289 ? -27.508 0.676 -21.367 1.00 50.09 289 TRP A N 1
ATOM 2349 C CA . TRP A 1 289 ? -28.333 1.848 -21.694 1.00 50.09 289 TRP A CA 1
ATOM 2350 C C . TRP A 1 289 ? -29.804 1.477 -21.893 1.00 50.09 289 TRP A C 1
ATOM 2352 O O . TRP A 1 289 ? -30.664 2.095 -21.273 1.00 50.09 289 TRP A O 1
ATOM 2362 N N . ALA A 1 290 ? -30.094 0.414 -22.651 1.00 61.84 290 ALA A N 1
ATOM 2363 C CA . ALA A 1 29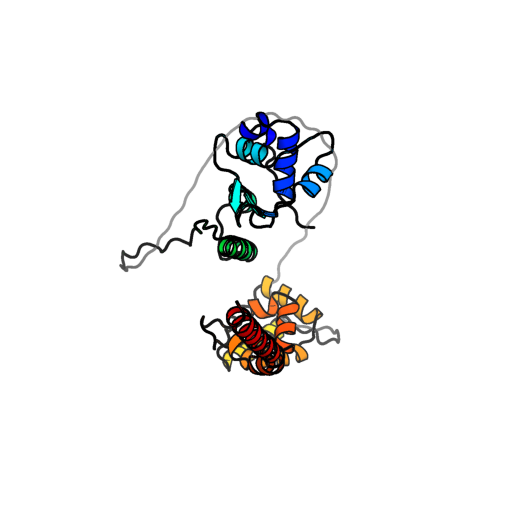0 ? -31.466 -0.052 -22.870 1.00 61.84 290 ALA A CA 1
ATOM 2364 C C . ALA A 1 290 ? -32.200 -0.367 -21.548 1.00 61.84 290 ALA A C 1
ATOM 2366 O O . ALA A 1 290 ? -33.349 0.032 -21.363 1.00 61.84 290 ALA A O 1
ATOM 2367 N N . LEU A 1 291 ? -31.512 -1.008 -20.594 1.00 56.00 291 LEU A N 1
ATOM 2368 C CA . LEU A 1 291 ? -32.065 -1.335 -19.276 1.00 56.00 291 LEU A CA 1
ATOM 2369 C C . LEU A 1 291 ? -32.341 -0.085 -18.412 1.00 56.00 291 LEU A C 1
ATOM 2371 O O . LEU A 1 291 ? -33.300 -0.060 -17.641 1.00 56.00 291 LEU A O 1
ATOM 2375 N N . LEU A 1 292 ? -31.515 0.960 -18.535 1.00 56.56 292 LEU A N 1
ATOM 2376 C CA . LEU A 1 292 ? -31.721 2.245 -17.856 1.00 56.56 292 LEU A CA 1
ATOM 2377 C C . LEU A 1 292 ? -32.888 3.037 -18.464 1.00 56.56 292 LEU A C 1
ATOM 2379 O O . LEU A 1 292 ? -33.683 3.615 -17.723 1.00 56.56 292 LEU A O 1
ATOM 2383 N N . GLU A 1 293 ? -33.022 3.028 -19.792 1.00 70.50 293 GLU A N 1
ATOM 2384 C CA . GLU A 1 293 ? -34.130 3.656 -20.526 1.00 70.50 293 GLU A CA 1
ATOM 2385 C C . GLU A 1 293 ? -35.483 3.031 -20.143 1.00 70.50 293 GLU A C 1
ATOM 2387 O O . GLU A 1 293 ? -36.473 3.730 -19.915 1.00 70.50 293 GLU A O 1
ATOM 2392 N N . GLN A 1 294 ? -35.512 1.701 -20.026 1.00 72.50 294 GLN A N 1
ATOM 2393 C CA . GLN A 1 294 ? -36.699 0.931 -19.661 1.00 72.50 294 GLN A CA 1
ATOM 2394 C C . GLN A 1 294 ? -37.134 1.229 -18.215 1.00 72.50 294 GLN A C 1
ATOM 2396 O O . GLN A 1 294 ? -38.291 1.580 -17.983 1.00 72.50 294 GLN A O 1
ATOM 2401 N N . ARG A 1 295 ? -36.184 1.245 -17.268 1.00 74.31 295 ARG A N 1
ATOM 2402 C CA . ARG A 1 295 ? -36.433 1.618 -15.861 1.00 74.31 295 ARG A CA 1
ATOM 2403 C C . ARG A 1 295 ? -36.875 3.071 -15.668 1.00 74.31 295 ARG A C 1
ATOM 2405 O O . ARG A 1 295 ? -37.620 3.351 -14.731 1.00 74.31 295 ARG A O 1
ATOM 2412 N N . LYS A 1 296 ? -36.438 4.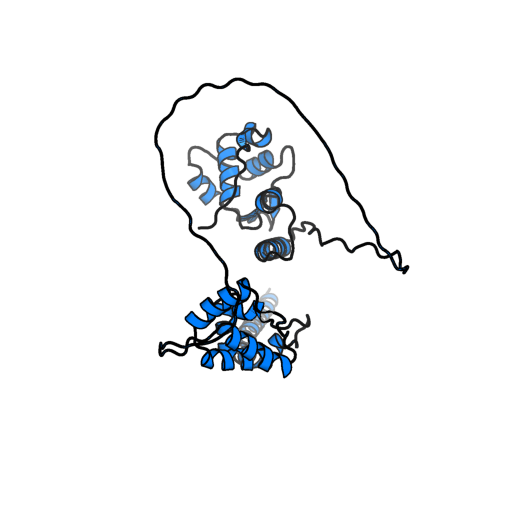004 -16.526 1.00 75.31 296 LYS A N 1
ATOM 2413 C CA . LYS A 1 296 ? -36.954 5.386 -16.520 1.00 75.31 296 LYS A CA 1
ATOM 2414 C C . LYS A 1 296 ? -38.438 5.426 -16.887 1.00 75.31 296 LYS A C 1
ATOM 2416 O O . LYS A 1 296 ? -39.224 5.970 -16.121 1.00 75.31 296 LYS A O 1
ATOM 2421 N N . LYS A 1 297 ? -38.824 4.775 -17.990 1.00 78.69 297 LYS A N 1
ATOM 2422 C CA . LYS A 1 297 ? -40.227 4.707 -18.441 1.00 78.69 297 LYS A CA 1
ATOM 2423 C C . LYS A 1 297 ? -41.146 4.000 -17.440 1.00 78.69 297 LYS A C 1
ATOM 2425 O O . LYS A 1 297 ? -42.319 4.346 -17.336 1.00 78.69 297 LYS A O 1
ATOM 2430 N N . GLU A 1 298 ? -40.629 3.015 -16.708 1.00 80.38 298 GLU A N 1
ATOM 2431 C CA . GLU A 1 298 ? -41.358 2.346 -15.621 1.00 80.38 298 GLU A CA 1
ATOM 2432 C C . GLU A 1 298 ? -41.597 3.279 -14.423 1.00 80.38 298 GLU A C 1
ATOM 2434 O O . GLU A 1 298 ? -42.702 3.291 -13.883 1.00 80.38 298 GLU A O 1
ATOM 2439 N N . ARG A 1 299 ? -40.613 4.111 -14.044 1.00 73.31 299 ARG A N 1
ATOM 2440 C CA . ARG A 1 299 ? -40.783 5.127 -12.989 1.00 73.31 299 ARG A CA 1
ATOM 2441 C C . ARG A 1 299 ? -41.758 6.234 -13.382 1.00 73.31 299 ARG A C 1
ATOM 2443 O O . ARG A 1 299 ? -42.674 6.505 -12.616 1.00 73.31 299 ARG A O 1
ATOM 2450 N N . GLU A 1 300 ? -41.619 6.802 -14.580 1.00 75.56 300 GLU A N 1
ATOM 2451 C CA . GLU A 1 300 ? -42.528 7.851 -15.072 1.00 75.56 300 GLU A CA 1
ATOM 2452 C C . GLU A 1 300 ? -43.984 7.359 -15.137 1.00 75.56 300 GLU A C 1
ATOM 2454 O O . GLU A 1 300 ? -44.904 8.106 -14.821 1.00 75.56 300 GLU A O 1
ATOM 2459 N N . LYS A 1 301 ? -44.220 6.082 -15.475 1.00 77.62 301 LYS A N 1
ATOM 2460 C CA . LYS A 1 301 ? -45.566 5.490 -15.398 1.00 77.62 301 LYS A CA 1
ATOM 2461 C C . LYS A 1 301 ? -46.095 5.353 -13.970 1.00 77.62 301 LYS A C 1
ATOM 2463 O O . LYS A 1 301 ? -47.292 5.530 -13.772 1.00 77.62 301 LYS A O 1
ATOM 2468 N N . ALA A 1 302 ? -45.238 5.027 -13.003 1.00 71.19 302 ALA A N 1
ATOM 2469 C CA . ALA A 1 302 ? -45.640 4.877 -11.606 1.00 71.19 302 ALA A CA 1
ATOM 2470 C C . ALA A 1 302 ? -45.995 6.224 -10.948 1.00 71.19 302 ALA A C 1
ATOM 2472 O O . ALA A 1 302 ? -46.920 6.278 -10.145 1.00 71.19 302 ALA A O 1
ATOM 2473 N N . GLU A 1 303 ? -45.317 7.313 -11.326 1.00 68.06 303 GLU A N 1
ATOM 2474 C CA . GLU A 1 303 ? -45.587 8.669 -10.814 1.00 68.06 303 GLU A CA 1
ATOM 2475 C C . GLU A 1 303 ? -46.864 9.314 -11.394 1.00 68.06 303 GLU A C 1
ATOM 2477 O O . GLU A 1 303 ? -47.331 10.313 -10.860 1.00 68.06 303 GLU A O 1
ATOM 2482 N N . ILE A 1 304 ? -47.459 8.743 -12.450 1.00 67.44 304 ILE A N 1
ATOM 2483 C CA . ILE A 1 304 ? -48.697 9.243 -13.091 1.00 67.44 304 ILE A CA 1
ATOM 2484 C C . ILE A 1 304 ? -49.963 8.515 -12.571 1.00 67.44 304 ILE A C 1
ATOM 2486 O O . ILE A 1 304 ? -51.081 8.870 -12.938 1.00 67.44 304 ILE A O 1
ATOM 2490 N N . GLN A 1 305 ? -49.818 7.496 -11.713 1.00 56.94 305 GLN A N 1
ATOM 2491 C CA . GLN A 1 305 ? -50.937 6.701 -11.166 1.00 56.94 305 GLN A CA 1
ATOM 2492 C C . GLN A 1 305 ? -51.193 6.914 -9.659 1.00 56.94 305 GLN A C 1
ATOM 2494 O O . GLN A 1 305 ? -51.834 6.069 -9.030 1.00 56.94 305 GLN A O 1
ATOM 2499 N N . VAL A 1 306 ? -50.714 8.029 -9.095 1.00 50.09 306 VAL A N 1
ATOM 2500 C CA . VAL A 1 306 ? -50.958 8.482 -7.710 1.00 50.09 306 VAL A CA 1
ATOM 2501 C C . VAL A 1 306 ? -51.617 9.858 -7.734 1.00 50.09 306 VAL A C 1
ATOM 2503 O O . VAL A 1 306 ? -52.598 10.028 -6.979 1.00 50.09 306 VAL A O 1
#

pLDDT: mean 74.13, std 26.08, range [22.19, 97.94]

Radius of gyration: 32.6 Å; chains: 1; bounding box: 108×59×66 Å

Foldseek 3Di:
DDDFDDDPCVCVDPLLVPDDPLLNLLVVVLLVQADLLSKHFDDLPVSDVVSDVVSDDDDVVSQCSNPVPHRQWDAFDPNRMIHGVVNCCVRPNAQDPVDPSSVVSCVVCVVRVHDDDHPDPDPPDDDDDDDDDDDDDDDDDDDDDDDDDDDDDDDDDDDDDDDDDDDDDDDDDDDDDDDDDDPPDFLVLLLVLLQVLVVVAQADRDDDCDPVSRVLSNVQCVLDNPVLVNLLSVLLRPQCQQRQVDPVSHHDYSCNCSVDNCNSVCSVVCVRHPVVVVVVPPPPPVVVVVVVVVVVVVVVVVVVPD